Protein AF-A0A7K3NIW7-F1 (afdb_monomer)

Foldseek 3Di:
DDDDPVVVVVLVVLLVCLVLLLLQLLLLQQLLLLLVLLVDDDPVSNVLSLVLSLQLLVSSCVSVVVSVVVVVVCLVCCCVPPVPVNCVCCPPVRLCCQLVVLLVVLVVLSCVLNVCSVVCVVPSNVSSVSSVSSSVSSLSNVLSVLLQVVCLLVVPPPDPDDPVSSVDDPPDLSVLVSLLSNLSSQLSNLLVSLLSCVVCCVVVVPDDVSNLVSNLSSLCSNQPSLVSNLVSLVVSCVVCLVLLCVDPCNVLLVCLSVLLSVLSVQLNVLSVCLNPDSCNVVSSVSSVSSSVSNSVSSSSVVSNSCSSRPD

Nearest PDB structures (foldseek):
  7nkz-assembly1_A  TM=7.412E-01  e=1.066E-02  Mycobacterium tuberculosis H37Rv
  6rko-assembly1_A  TM=5.770E-01  e=3.434E-03  Escherichia coli K-12
  7oy2-assembly1_C  TM=6.535E-01  e=1.764E-02  Escherichia coli K-12
  5ir6-assembly1_B  TM=4.930E-01  e=5.711E-02  Geobacillus stearothermophilus
  6loe-assembly1_C  TM=4.492E-01  e=1.386E+00  Roseiflexus castenholzii DSM 13941

Secondary structure (DSSP, 8-state):
----HHHHHHHHHHHHHHHHHHHHHHHHHHHHHHHGGGG---HHHHHHHHHHHHHHHHHHHHHHHHHHHHHHHHHHHHHHH-HHHHHHHHSSS-TTHHHHHHHHHHHHHHHHHHHTTTTTTT-HHHHHHHHHHHHHHHHHHHHHHHHHHHHHHTT--S--SSGGGG---TTSTHHHHHHHHHHHHHHHHHHHHHHHHHHHHHHH---HHHHHHHHHHHHHHHHHHHHHHHHHHHHHHHHHHHHHHHSTTHHHHHHHHHHHHHHHHHHHHHHHHHHH-TTGGG-HHHHHHHHHHHHHHHHHHHHHHHHHHH-

Sequence (311 aa):
MPLPVGDVAFYVTVILLAPHLALALAAAGMPVVSASGGFFKTKRIKIFLDKFGQQTTTFALLGGGYVFLLTLLAAVALPFAAPESAAFFFAWPLPVLPLAAPLFFGAILFLVYRGLWQRMKNSKSAHSLIGIASGLAFFAALYALVSTFRLFSLHSPLPLSGWDFFVPPQNAFFWPILLETLTLALCLAGGCGGLYLVARRNKDDFGRDYYGFTLKLAARWAFFAGLVHLATLGHIYNGLWPFATAHAASDLLFWSMTASLALWALALALWGITSFSSYALRMKWALFTAAVLAVAALACQSAFFWLLFFG

pLDDT: mean 90.15, std 11.19, range [36.41, 98.75]

Solvent-accessible surface area (backbone atoms only — not comparable to full-atom values): 15355 Å² total; per-residue (Å²): 130,86,74,55,74,68,54,52,56,46,56,53,48,43,56,66,42,21,59,54,52,46,38,40,32,14,24,40,22,27,34,37,65,36,20,62,40,3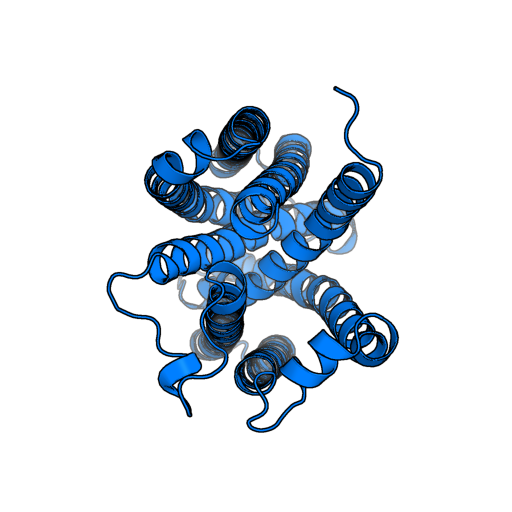8,76,54,81,54,68,75,60,34,55,48,34,52,53,45,24,57,54,42,49,49,48,25,50,56,44,30,47,51,42,49,52,50,51,51,52,47,62,69,42,28,58,78,76,38,46,71,61,32,48,57,43,67,30,88,79,50,61,44,48,64,34,46,52,29,38,52,52,12,50,52,33,40,51,50,35,63,71,38,52,76,82,31,64,88,42,38,52,64,46,18,50,38,16,35,52,13,18,51,23,30,49,47,16,52,50,38,47,54,43,56,51,50,43,68,55,61,74,51,76,87,73,70,81,71,73,61,61,73,57,78,62,92,87,41,72,59,58,52,50,49,52,22,52,56,24,40,13,33,11,33,16,12,38,55,40,30,48,49,51,63,75,41,38,87,77,70,59,78,51,69,70,45,50,43,48,46,42,19,51,19,15,40,40,18,23,60,28,33,53,53,17,52,54,32,46,52,51,51,50,61,73,45,40,74,59,41,67,74,38,97,56,27,69,62,39,50,52,23,48,51,48,16,54,52,28,39,53,52,17,38,53,30,21,41,52,27,39,72,41,94,55,27,74,77,33,56,62,37,50,52,53,19,46,54,29,40,34,52,14,47,22,25,44,52,49,29,56,42,47,75,51,76,100

Radius of gyration: 20.14 Å; Cα contacts (8 Å, |Δi|>4): 397; chains: 1; bounding box: 52×38×62 Å

Mean predicted aligned error: 5.0 Å

Organism: NCBI:txid63561

Structure (mmCIF, N/CA/C/O backbone):
data_AF-A0A7K3NIW7-F1
#
_entry.id   AF-A0A7K3NIW7-F1
#
loop_
_atom_site.group_PDB
_atom_site.id
_atom_site.type_symbol
_atom_site.label_atom_id
_atom_site.label_alt_id
_atom_site.label_comp_id
_atom_site.label_asym_id
_atom_site.label_entity_id
_atom_site.label_seq_id
_atom_site.pdbx_PDB_ins_code
_atom_site.Cartn_x
_atom_site.Cartn_y
_atom_site.Cartn_z
_atom_site.occupancy
_atom_site.B_iso_or_equiv
_atom_site.auth_seq_id
_atom_site.auth_comp_id
_atom_site.auth_asym_id
_atom_site.auth_atom_id
_atom_site.pdbx_PDB_model_num
ATOM 1 N N . MET A 1 1 ? 0.517 10.660 -31.907 1.00 36.41 1 MET A N 1
ATOM 2 C CA . MET A 1 1 ? 0.520 9.407 -32.694 1.00 36.41 1 MET A CA 1
ATOM 3 C C . MET A 1 1 ? -0.329 8.379 -31.959 1.00 36.41 1 MET A C 1
ATOM 5 O O . MET A 1 1 ? -0.324 8.430 -30.734 1.00 36.41 1 MET A O 1
ATOM 9 N N . PRO A 1 2 ? -1.089 7.509 -32.646 1.00 45.34 2 PRO A N 1
ATOM 10 C CA . PRO A 1 2 ? -1.729 6.375 -31.984 1.00 45.34 2 PRO A CA 1
ATOM 11 C C . PRO A 1 2 ? -0.652 5.488 -31.351 1.00 45.34 2 PRO A C 1
ATOM 13 O O . PRO A 1 2 ? 0.392 5.259 -31.961 1.00 45.34 2 PRO A O 1
ATOM 16 N N . LEU A 1 3 ? -0.898 5.039 -30.122 1.00 50.16 3 LEU A N 1
ATOM 17 C CA . LEU A 1 3 ? -0.015 4.108 -29.430 1.00 50.16 3 LEU A CA 1
ATOM 18 C C . LEU A 1 3 ? 0.040 2.782 -30.219 1.00 50.16 3 LEU A C 1
ATOM 20 O O . LEU A 1 3 ? -1.017 2.299 -30.640 1.00 50.16 3 LEU A O 1
ATOM 24 N N . PRO A 1 4 ? 1.227 2.189 -30.436 1.00 60.38 4 PRO A N 1
ATOM 25 C CA . PRO A 1 4 ? 1.367 0.806 -30.876 1.00 60.38 4 PRO A CA 1
ATOM 26 C C . PRO A 1 4 ? 0.418 -0.138 -30.120 1.00 60.38 4 PRO A C 1
ATOM 28 O O . PRO A 1 4 ? 0.146 0.047 -28.935 1.00 60.38 4 PRO A O 1
ATOM 31 N N . VAL A 1 5 ? -0.074 -1.192 -30.778 1.00 58.75 5 VAL A N 1
ATOM 32 C CA . VAL A 1 5 ? -1.007 -2.164 -30.162 1.00 58.75 5 VAL A CA 1
ATOM 33 C C . VAL A 1 5 ? -0.425 -2.797 -28.884 1.00 58.75 5 VAL A C 1
ATOM 35 O O . VAL A 1 5 ? -1.170 -3.062 -27.939 1.00 58.75 5 VAL A O 1
ATOM 38 N N . GLY A 1 6 ? 0.901 -2.976 -28.826 1.00 61.09 6 GLY A N 1
ATOM 39 C CA . GLY A 1 6 ? 1.615 -3.448 -27.633 1.00 61.09 6 GLY A CA 1
ATOM 40 C C . GLY A 1 6 ? 1.481 -2.507 -26.431 1.00 61.09 6 GLY A C 1
ATOM 41 O O . GLY A 1 6 ? 1.237 -2.966 -25.315 1.00 61.09 6 GLY A O 1
ATOM 42 N N . ASP A 1 7 ? 1.518 -1.198 -26.665 1.00 67.19 7 ASP A N 1
ATOM 43 C CA . ASP A 1 7 ? 1.416 -0.182 -25.616 1.00 67.19 7 ASP A CA 1
ATOM 44 C C . ASP A 1 7 ? -0.004 -0.134 -25.039 1.00 67.19 7 ASP A C 1
ATOM 46 O O . ASP A 1 7 ? -0.189 -0.027 -23.828 1.00 67.19 7 ASP A O 1
ATOM 50 N N . VAL A 1 8 ? -1.034 -0.296 -25.879 1.00 72.62 8 VAL A N 1
ATOM 51 C CA . VAL A 1 8 ? -2.436 -0.337 -25.425 1.00 72.62 8 VAL A CA 1
ATOM 52 C C . VAL A 1 8 ? -2.691 -1.545 -24.519 1.00 72.62 8 VAL A C 1
ATOM 54 O O . VAL A 1 8 ? -3.269 -1.393 -23.441 1.00 72.62 8 VAL A O 1
ATOM 57 N N . ALA A 1 9 ? -2.240 -2.738 -24.922 1.00 75.25 9 ALA A N 1
ATOM 58 C CA . ALA A 1 9 ? -2.365 -3.946 -24.106 1.00 75.25 9 ALA A CA 1
ATOM 59 C C . ALA A 1 9 ? -1.623 -3.805 -22.766 1.00 75.25 9 ALA A C 1
ATOM 61 O O . ALA A 1 9 ? -2.126 -4.235 -21.722 1.00 75.25 9 ALA A O 1
ATOM 62 N N . PHE A 1 10 ? -0.468 -3.138 -22.777 1.00 76.81 10 PHE A N 1
ATOM 63 C CA . PHE A 1 10 ? 0.291 -2.828 -21.575 1.00 76.81 10 PHE A CA 1
ATOM 64 C C . PHE A 1 10 ? -0.475 -1.895 -20.620 1.00 76.81 10 PHE A C 1
ATOM 66 O O . PHE A 1 10 ? -0.692 -2.259 -19.462 1.00 76.81 10 PHE A O 1
ATOM 73 N N . TYR A 1 11 ? -0.953 -0.735 -21.085 1.00 77.75 11 TYR A N 1
ATOM 74 C CA . TYR A 1 11 ? -1.684 0.205 -20.223 1.00 77.75 11 TYR A CA 1
ATOM 75 C C . TYR A 1 11 ? -2.953 -0.416 -19.635 1.00 77.75 11 TYR A C 1
ATOM 77 O O . TYR A 1 11 ? -3.237 -0.233 -18.451 1.00 77.75 11 TYR A O 1
ATOM 85 N N . VAL A 1 12 ? -3.689 -1.200 -20.428 1.00 82.69 12 VAL A N 1
ATOM 86 C CA . VAL A 1 12 ? -4.849 -1.955 -19.936 1.00 82.69 12 VAL A CA 1
ATOM 87 C C . VAL A 1 12 ? -4.424 -2.925 -18.832 1.00 82.69 12 VAL A C 1
ATOM 89 O O . VAL A 1 12 ? -5.062 -2.970 -17.781 1.00 82.69 12 VAL A O 1
ATOM 92 N N . THR A 1 13 ? -3.317 -3.643 -19.017 1.00 84.12 13 THR A N 1
ATOM 93 C CA . THR A 1 13 ? -2.787 -4.571 -18.009 1.00 84.12 13 THR A CA 1
ATOM 94 C C . THR A 1 13 ? -2.413 -3.847 -16.715 1.00 84.12 13 THR A C 1
ATOM 96 O O . THR A 1 13 ? -2.829 -4.277 -15.641 1.00 84.12 13 THR A O 1
ATOM 99 N N . VAL A 1 14 ? -1.710 -2.712 -16.786 1.00 84.19 14 VAL A N 1
ATOM 100 C CA . VAL A 1 14 ? -1.357 -1.912 -15.598 1.00 84.19 14 VAL A CA 1
ATOM 101 C C . VAL A 1 14 ? -2.597 -1.437 -14.849 1.00 84.19 14 VAL A C 1
ATOM 103 O O . VAL A 1 14 ? -2.671 -1.580 -13.628 1.00 84.19 14 VAL A O 1
ATOM 106 N N . ILE A 1 15 ? -3.591 -0.910 -15.568 1.00 87.00 15 ILE A N 1
ATOM 107 C CA . ILE A 1 15 ? -4.846 -0.438 -14.972 1.00 87.00 15 ILE A CA 1
ATOM 108 C C . ILE A 1 15 ? -5.576 -1.591 -14.272 1.00 87.00 15 ILE A C 1
ATOM 110 O O . ILE A 1 15 ? -6.088 -1.415 -13.167 1.00 87.00 15 ILE A O 1
ATOM 114 N N . LEU A 1 16 ? -5.603 -2.780 -14.880 1.00 89.25 16 LEU A N 1
ATOM 115 C CA . LEU A 1 16 ? -6.255 -3.960 -14.308 1.00 89.25 16 LEU A CA 1
ATOM 116 C C . LEU A 1 16 ? -5.486 -4.548 -13.117 1.00 89.25 16 LEU A C 1
ATOM 118 O O . LEU A 1 16 ? -6.105 -5.047 -12.175 1.00 89.25 16 LEU A O 1
ATOM 122 N N . LEU A 1 17 ? -4.154 -4.470 -13.111 1.00 91.00 17 LEU A N 1
ATOM 123 C CA . LEU A 1 17 ? -3.316 -4.974 -12.020 1.00 91.00 17 LEU A CA 1
ATOM 124 C C . LEU A 1 17 ? -3.224 -4.007 -10.833 1.00 91.00 17 LEU A C 1
ATOM 126 O O . LEU A 1 17 ? -3.063 -4.465 -9.702 1.00 91.00 17 LEU A O 1
ATOM 130 N N . ALA A 1 18 ? -3.388 -2.698 -11.036 1.00 95.12 18 ALA A N 1
ATOM 131 C CA . ALA A 1 18 ? -3.271 -1.705 -9.965 1.00 95.12 18 ALA A CA 1
ATOM 132 C C . ALA A 1 18 ? -4.199 -1.962 -8.752 1.00 95.12 18 ALA A C 1
ATOM 134 O O . ALA A 1 18 ? -3.708 -1.900 -7.624 1.00 95.12 18 ALA A O 1
ATOM 135 N N . PRO A 1 19 ? -5.492 -2.330 -8.906 1.00 95.81 19 PRO A N 1
ATOM 136 C CA . PRO A 1 19 ? -6.336 -2.721 -7.773 1.00 95.81 19 PRO A CA 1
ATOM 137 C C . PRO A 1 19 ? -5.790 -3.922 -6.989 1.00 95.81 19 PRO A C 1
ATOM 139 O O . PRO A 1 19 ? -5.899 -3.970 -5.763 1.00 95.81 19 PRO A O 1
ATOM 142 N N . HIS A 1 20 ? -5.195 -4.889 -7.689 1.00 95.69 20 HIS A N 1
ATOM 143 C CA . HIS A 1 20 ? -4.645 -6.111 -7.107 1.00 95.69 20 HIS A CA 1
ATOM 144 C C . HIS A 1 20 ? -3.375 -5.809 -6.317 1.00 95.69 20 HIS A C 1
ATOM 146 O O . HIS A 1 20 ? -3.236 -6.258 -5.180 1.00 95.69 20 HIS A O 1
ATOM 152 N N . LEU A 1 21 ? -2.494 -4.980 -6.882 1.00 95.50 21 LEU A N 1
ATOM 153 C CA . LEU A 1 21 ? -1.304 -4.486 -6.200 1.00 95.50 21 LEU A CA 1
ATOM 154 C C . LEU A 1 21 ? -1.678 -3.640 -4.976 1.00 95.50 21 LEU A C 1
ATOM 156 O O . LEU A 1 21 ? -1.116 -3.835 -3.900 1.00 95.50 21 LEU A O 1
ATOM 160 N N . ALA A 1 22 ? -2.675 -2.760 -5.101 1.00 97.69 22 ALA A N 1
ATOM 161 C CA . ALA A 1 22 ? -3.151 -1.960 -3.981 1.00 97.69 22 ALA A CA 1
ATOM 162 C C . ALA A 1 22 ? -3.676 -2.842 -2.838 1.00 97.69 22 ALA A C 1
ATOM 164 O O . ALA A 1 22 ? -3.371 -2.603 -1.669 1.00 97.69 22 ALA A O 1
ATOM 165 N N . LEU A 1 23 ? -4.425 -3.897 -3.172 1.00 97.69 23 LEU A N 1
ATOM 166 C CA . LEU A 1 23 ? -4.927 -4.866 -2.204 1.00 97.69 23 LEU A CA 1
ATOM 167 C C . LEU A 1 23 ? -3.800 -5.690 -1.566 1.00 97.69 23 LEU A C 1
ATOM 169 O O . LEU A 1 23 ? -3.841 -5.925 -0.359 1.00 97.69 23 LEU A O 1
ATOM 173 N N . ALA A 1 24 ? -2.792 -6.088 -2.346 1.00 97.00 24 ALA A N 1
ATOM 174 C CA . ALA A 1 24 ? -1.613 -6.806 -1.866 1.00 97.00 24 ALA A CA 1
ATOM 175 C C . ALA A 1 24 ? -0.846 -5.978 -0.826 1.00 97.00 24 ALA A C 1
ATOM 177 O O . ALA A 1 24 ? -0.596 -6.443 0.287 1.00 97.00 24 ALA A O 1
ATOM 178 N N . LEU A 1 25 ? -0.547 -4.721 -1.165 1.00 98.19 25 LEU A N 1
ATOM 179 C CA . LEU A 1 25 ? 0.145 -3.771 -0.294 1.00 98.19 25 LEU A CA 1
ATOM 180 C C . LEU A 1 25 ? -0.685 -3.450 0.956 1.00 98.19 25 LEU A C 1
ATOM 182 O O . LEU A 1 25 ? -0.161 -3.476 2.070 1.00 98.19 25 LEU A O 1
ATOM 186 N N . ALA A 1 26 ? -1.995 -3.233 0.800 1.00 98.44 26 ALA A N 1
ATOM 187 C CA . ALA A 1 26 ? -2.894 -3.019 1.928 1.00 98.44 26 ALA A CA 1
ATOM 188 C C . ALA A 1 26 ? -2.934 -4.225 2.879 1.00 98.44 26 ALA A C 1
ATOM 190 O O . ALA A 1 26 ? -2.915 -4.046 4.097 1.00 98.44 26 ALA A O 1
ATOM 191 N N . ALA A 1 27 ? -2.988 -5.450 2.348 1.00 97.94 27 ALA A N 1
ATOM 192 C CA . ALA A 1 27 ? -2.983 -6.669 3.152 1.00 97.94 27 ALA A CA 1
ATOM 193 C C . ALA A 1 27 ? -1.642 -6.870 3.877 1.00 97.94 27 ALA A C 1
ATOM 195 O O . ALA A 1 27 ? -1.651 -7.227 5.053 1.00 97.94 27 ALA A O 1
ATOM 196 N N . ALA A 1 28 ? -0.517 -6.576 3.218 1.00 97.81 28 ALA A N 1
ATOM 197 C CA . ALA A 1 28 ? 0.825 -6.656 3.794 1.00 97.81 28 ALA A CA 1
ATOM 198 C C . ALA A 1 28 ? 1.061 -5.630 4.919 1.00 97.81 28 ALA A C 1
ATOM 200 O O . ALA A 1 28 ? 1.668 -5.959 5.937 1.00 97.81 28 ALA A O 1
ATOM 201 N N . GLY A 1 29 ? 0.557 -4.399 4.771 1.00 98.31 29 GLY A N 1
ATOM 202 C CA . GLY A 1 29 ? 0.675 -3.348 5.790 1.00 98.31 29 GLY A CA 1
ATOM 203 C C . GLY A 1 29 ? -0.292 -3.506 6.969 1.00 98.31 29 GLY A C 1
ATOM 204 O O . GLY A 1 29 ? -0.044 -2.994 8.065 1.00 98.31 29 GLY A O 1
ATOM 205 N N . MET A 1 30 ? -1.399 -4.229 6.781 1.00 98.31 30 MET A N 1
ATOM 206 C CA . MET A 1 30 ? -2.468 -4.298 7.775 1.00 98.31 30 MET A CA 1
ATOM 207 C C . MET A 1 30 ? -2.064 -4.886 9.137 1.00 98.31 30 MET A C 1
ATOM 209 O O . MET A 1 30 ? -2.505 -4.323 10.140 1.00 98.31 30 MET A O 1
ATOM 213 N N . PRO A 1 31 ? -1.241 -5.950 9.245 1.00 98.19 31 PRO A N 1
ATOM 214 C CA . PRO A 1 31 ? -0.821 -6.483 10.538 1.00 98.19 31 PRO A CA 1
ATOM 215 C C . PRO A 1 31 ? -0.173 -5.420 11.431 1.00 98.19 31 PRO A C 1
ATOM 217 O O . PRO A 1 31 ? -0.510 -5.344 12.611 1.00 98.19 31 PRO A O 1
ATOM 220 N N . VAL A 1 32 ? 0.657 -4.533 10.865 1.00 98.00 32 VAL A N 1
ATOM 221 C CA . VAL A 1 32 ? 1.271 -3.405 11.590 1.00 98.00 32 VAL A CA 1
ATOM 222 C C . VAL A 1 32 ? 0.197 -2.431 12.077 1.00 98.00 32 VAL A C 1
ATOM 224 O O . VAL A 1 32 ? 0.137 -2.103 13.266 1.00 98.00 32 VAL A O 1
ATOM 227 N N . VAL A 1 33 ? -0.697 -2.018 11.172 1.00 97.69 33 VAL A N 1
ATOM 228 C CA . VAL A 1 33 ? -1.794 -1.085 11.464 1.00 97.69 33 VAL A CA 1
ATOM 229 C C . VAL A 1 33 ? -2.700 -1.630 12.571 1.00 97.69 33 VAL A C 1
ATOM 231 O O . VAL A 1 33 ? -2.961 -0.932 13.553 1.00 97.69 33 VAL A O 1
ATOM 234 N N . SER A 1 34 ? -3.143 -2.885 12.471 1.00 96.50 34 SER A N 1
ATOM 235 C CA . SER A 1 34 ? -4.030 -3.515 13.454 1.00 96.50 34 SER A CA 1
ATOM 236 C C . SER A 1 34 ? -3.344 -3.799 14.790 1.00 96.50 34 SER A C 1
ATOM 238 O O . SER A 1 34 ? -3.966 -3.657 15.843 1.00 96.50 34 SER A O 1
ATOM 240 N N . ALA A 1 35 ? -2.066 -4.183 14.772 1.00 96.31 35 ALA A N 1
ATOM 241 C CA . ALA A 1 35 ? -1.346 -4.582 15.975 1.00 96.31 35 ALA A CA 1
ATOM 242 C C . ALA A 1 35 ? -0.850 -3.392 16.803 1.00 96.31 35 ALA A C 1
ATOM 244 O O . ALA A 1 35 ? -0.728 -3.515 18.023 1.00 96.31 35 ALA A O 1
ATOM 245 N N . SER A 1 36 ? -0.641 -2.227 16.184 1.00 93.56 36 SER A N 1
ATOM 246 C CA . SER A 1 36 ? -0.217 -0.993 16.864 1.00 93.56 36 SER A CA 1
ATOM 247 C C . SER A 1 36 ? -1.104 -0.610 18.062 1.00 93.56 36 SER A C 1
ATOM 249 O O . SER A 1 36 ? -0.640 -0.014 19.035 1.00 93.56 36 SER A O 1
ATOM 251 N N . GLY A 1 37 ? -2.380 -1.009 18.040 1.00 88.19 37 GLY A N 1
ATOM 252 C CA . GLY A 1 37 ? -3.348 -0.687 19.080 1.00 88.19 37 GLY A CA 1
ATOM 253 C C . GLY A 1 37 ? -3.102 -1.345 20.447 1.00 88.19 37 GLY A C 1
ATOM 254 O O . GLY A 1 37 ? -3.570 -0.828 21.463 1.00 88.19 37 GLY A O 1
ATOM 255 N N . GLY A 1 38 ? -2.370 -2.462 20.521 1.00 85.75 38 GLY A N 1
ATOM 256 C CA . GLY A 1 38 ? -2.217 -3.207 21.781 1.00 85.75 38 GLY A CA 1
ATOM 257 C C . GLY A 1 38 ? -1.264 -2.584 22.800 1.00 85.75 38 GLY A C 1
ATOM 258 O O . GLY A 1 38 ? -1.258 -3.024 23.949 1.00 85.75 38 GLY A O 1
ATOM 259 N N . PHE A 1 39 ? -0.526 -1.533 22.431 1.00 87.62 39 PHE A N 1
ATOM 260 C CA . PHE A 1 39 ? 0.335 -0.779 23.355 1.00 87.62 39 PHE A CA 1
ATOM 261 C C . PHE A 1 39 ? -0.401 0.346 24.097 1.00 87.62 39 PHE A C 1
ATOM 263 O O . PHE A 1 39 ? 0.124 0.909 25.060 1.00 87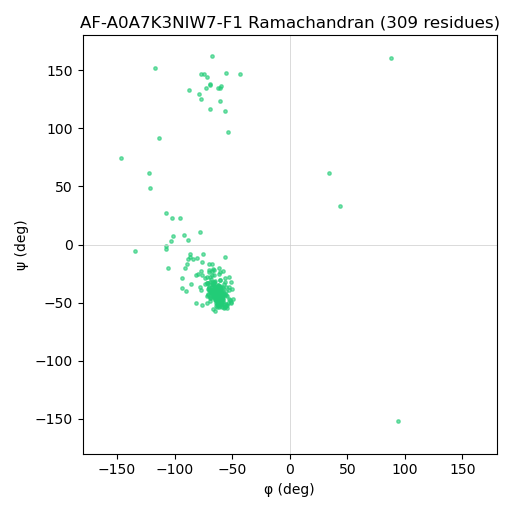.62 39 PHE A O 1
ATOM 270 N N . PHE A 1 40 ? -1.634 0.669 23.696 1.00 86.38 40 PHE A N 1
ATOM 271 C CA . PHE A 1 40 ? -2.421 1.718 24.339 1.00 86.38 40 PHE A CA 1
ATOM 272 C C . PHE A 1 40 ? -3.058 1.223 25.649 1.00 86.38 40 PHE A C 1
ATOM 274 O O . PHE A 1 40 ? -3.740 0.196 25.693 1.00 86.38 40 PHE A O 1
ATOM 281 N N . LYS A 1 41 ? -2.878 1.991 26.734 1.00 77.50 41 LYS A N 1
ATOM 282 C CA . LYS A 1 41 ? -3.342 1.624 28.089 1.00 77.50 41 LYS A CA 1
ATOM 283 C C . LYS A 1 41 ? -4.758 2.115 28.431 1.00 77.50 41 LYS A C 1
ATOM 285 O O . LYS A 1 41 ? -5.401 1.559 29.320 1.00 77.50 41 LYS A O 1
ATOM 290 N N . THR A 1 42 ? -5.280 3.121 27.727 1.00 79.25 42 THR A N 1
ATOM 291 C CA . THR A 1 42 ? -6.588 3.729 28.031 1.00 79.25 42 THR A CA 1
ATOM 292 C C . THR A 1 42 ? -7.749 2.779 27.718 1.00 79.25 42 THR A C 1
ATOM 294 O O . THR A 1 42 ? -7.987 2.459 26.554 1.00 79.25 42 THR A O 1
ATOM 297 N N . LYS A 1 43 ? -8.529 2.378 28.739 1.00 77.12 43 LYS A N 1
ATOM 298 C CA . LYS A 1 43 ? -9.590 1.349 28.631 1.00 77.12 43 LYS A CA 1
ATOM 299 C C . LYS A 1 43 ? -10.582 1.574 27.476 1.00 77.12 43 LYS A C 1
ATOM 301 O O . LYS A 1 43 ? -10.808 0.653 26.697 1.00 77.12 43 LYS A O 1
ATOM 306 N N . ARG A 1 44 ? -11.155 2.779 27.332 1.00 77.19 44 ARG A N 1
ATOM 307 C CA . ARG A 1 44 ? -12.154 3.080 26.278 1.00 77.19 44 ARG A CA 1
ATOM 308 C C . ARG A 1 44 ? -11.563 2.957 24.870 1.00 77.19 44 ARG A C 1
ATOM 310 O O . ARG A 1 44 ?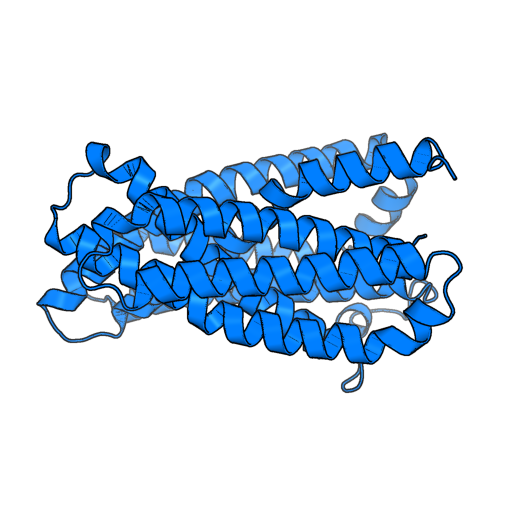 -12.160 2.332 24.001 1.00 77.19 44 ARG A O 1
ATOM 317 N N . ILE A 1 45 ? -10.372 3.517 24.669 1.00 85.69 45 ILE A N 1
ATOM 318 C CA . ILE A 1 45 ? -9.656 3.491 23.386 1.00 85.69 45 ILE A CA 1
ATOM 319 C C . ILE A 1 45 ? -9.242 2.056 23.042 1.00 85.69 45 ILE A C 1
ATOM 321 O O . ILE A 1 45 ? -9.399 1.622 21.906 1.00 85.69 45 ILE A O 1
ATOM 325 N N . LYS A 1 46 ? -8.809 1.285 24.044 1.00 86.44 46 LYS A N 1
ATOM 326 C CA . LYS A 1 46 ? -8.411 -0.117 23.898 1.00 86.44 46 LYS A CA 1
ATOM 327 C C . LYS A 1 46 ? -9.528 -0.996 23.326 1.00 86.44 46 LYS A C 1
ATOM 329 O O . LYS A 1 46 ? -9.246 -1.819 22.465 1.00 86.44 46 LYS A O 1
ATOM 334 N N . ILE A 1 47 ? -10.783 -0.816 23.753 1.00 91.19 47 ILE A N 1
ATOM 335 C CA . ILE A 1 47 ? -11.919 -1.600 23.225 1.00 91.19 47 ILE A CA 1
ATOM 336 C C . ILE A 1 47 ? -12.145 -1.307 21.737 1.00 91.19 47 ILE A C 1
ATOM 338 O O . ILE A 1 47 ? -12.362 -2.227 20.951 1.00 91.19 47 ILE A O 1
ATOM 342 N N . PHE A 1 48 ? -12.084 -0.035 21.336 1.00 95.12 48 PHE A N 1
ATOM 343 C CA . PHE A 1 48 ? -12.249 0.335 19.930 1.00 95.12 48 PHE A CA 1
ATOM 344 C C . PHE A 1 48 ? -11.073 -0.130 19.072 1.00 95.12 48 PHE A C 1
ATOM 346 O O . PHE A 1 48 ? -11.300 -0.620 17.973 1.00 95.12 48 PHE A O 1
ATOM 353 N N . LEU A 1 49 ? -9.841 -0.042 19.577 1.00 94.50 49 LEU A N 1
ATOM 354 C CA . LEU A 1 49 ? -8.656 -0.571 18.897 1.00 94.50 49 LEU A CA 1
ATOM 355 C C . LEU A 1 49 ? -8.708 -2.096 18.737 1.00 94.50 49 LEU A C 1
ATOM 357 O O . LEU A 1 49 ? -8.338 -2.607 17.685 1.00 94.50 49 LEU A O 1
ATOM 361 N N . ASP A 1 50 ? -9.211 -2.820 19.739 1.00 93.12 50 ASP A N 1
ATOM 362 C CA . ASP A 1 50 ? -9.356 -4.277 19.661 1.00 93.12 50 ASP A CA 1
ATOM 363 C C . ASP A 1 50 ? -10.362 -4.682 18.575 1.00 93.12 50 ASP A C 1
ATOM 365 O O . ASP A 1 50 ? -10.060 -5.506 17.715 1.00 93.12 50 ASP A O 1
ATOM 369 N N . LYS A 1 51 ? -11.538 -4.042 18.554 1.00 94.69 51 LYS A N 1
ATOM 370 C CA . LYS A 1 51 ? -12.557 -4.266 17.516 1.00 94.69 51 LYS A CA 1
ATOM 371 C C . LYS A 1 51 ? -12.077 -3.843 16.123 1.00 94.69 51 LYS A C 1
ATOM 373 O O . LYS A 1 51 ? -12.331 -4.556 15.153 1.00 94.69 51 LYS A O 1
ATOM 378 N N . PHE A 1 52 ? -11.348 -2.725 16.038 1.00 96.25 52 PHE A N 1
ATOM 379 C CA . PHE A 1 52 ? -10.715 -2.259 14.804 1.00 96.25 52 PHE A CA 1
ATOM 380 C C . PHE A 1 52 ? -9.800 -3.337 14.242 1.00 96.25 52 PHE A C 1
ATOM 382 O O . PHE A 1 52 ? -9.989 -3.760 13.106 1.00 96.25 52 PHE A O 1
ATOM 389 N N . GLY A 1 53 ? -8.878 -3.839 15.066 1.00 95.38 53 GLY A N 1
ATOM 390 C CA . GLY A 1 53 ? -7.953 -4.884 14.661 1.00 95.38 53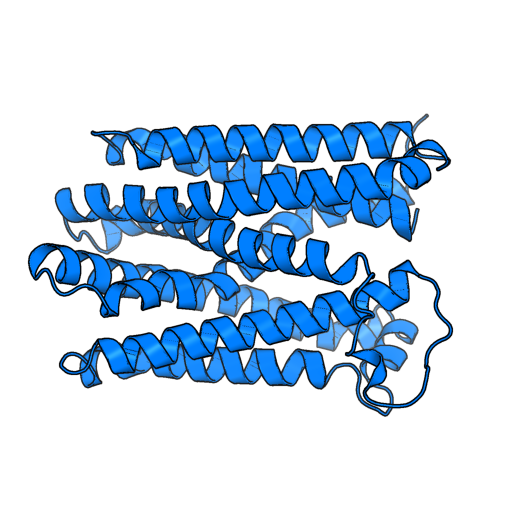 GLY A CA 1
ATOM 391 C C . GLY A 1 53 ? -8.658 -6.176 14.232 1.00 95.38 53 GLY A C 1
ATOM 392 O O . GLY A 1 53 ? -8.280 -6.768 13.224 1.00 95.38 53 GLY A O 1
ATOM 393 N N . GLN A 1 54 ? -9.733 -6.596 14.906 1.00 94.38 54 GLN A N 1
ATOM 394 C CA . GLN A 1 54 ? -10.513 -7.770 14.480 1.00 94.38 54 GLN A CA 1
ATOM 395 C C . GLN A 1 54 ? -11.132 -7.590 13.085 1.00 94.38 54 GLN A C 1
ATOM 397 O O . GLN A 1 54 ? -11.066 -8.494 12.243 1.00 94.38 54 GLN A O 1
ATOM 402 N N . GLN A 1 55 ? -11.727 -6.425 12.813 1.00 95.94 55 GLN A N 1
ATOM 403 C CA . GLN A 1 55 ? -12.333 -6.152 11.510 1.00 95.94 55 GLN A CA 1
ATOM 404 C C . GLN A 1 55 ? -11.276 -6.015 10.420 1.00 95.94 55 GLN A C 1
ATOM 406 O O . GLN A 1 55 ? -11.384 -6.667 9.382 1.00 95.94 55 GLN A O 1
ATOM 411 N N . THR A 1 56 ? -10.228 -5.232 10.647 1.00 96.56 56 THR A N 1
ATOM 412 C CA . THR A 1 56 ? -9.230 -4.967 9.610 1.00 96.56 56 THR A CA 1
ATOM 413 C C . THR A 1 56 ? -8.317 -6.162 9.337 1.00 96.56 56 THR A C 1
ATOM 415 O O . THR A 1 56 ? -7.937 -6.389 8.192 1.00 96.56 56 THR A O 1
ATOM 418 N N . THR A 1 57 ? -8.061 -7.032 10.316 1.00 96.31 57 THR A N 1
ATOM 419 C CA . THR A 1 57 ? -7.429 -8.334 10.031 1.00 96.31 57 THR A CA 1
ATOM 420 C C . THR A 1 57 ? -8.353 -9.283 9.275 1.00 96.31 57 THR A C 1
ATOM 422 O O . THR A 1 57 ? -7.876 -10.163 8.570 1.00 96.31 57 THR A O 1
ATOM 425 N N . THR A 1 58 ? -9.677 -9.122 9.362 1.00 97.06 58 THR A N 1
ATOM 426 C CA . THR A 1 58 ? -10.592 -9.889 8.500 1.00 97.06 58 THR A CA 1
ATOM 427 C C . THR A 1 58 ? -10.472 -9.420 7.054 1.00 97.06 58 THR A C 1
ATOM 429 O O . THR A 1 58 ? -10.407 -10.252 6.155 1.00 97.06 58 THR A O 1
ATOM 432 N N . PHE A 1 59 ? -10.352 -8.108 6.832 1.00 97.50 59 PHE A N 1
ATOM 433 C CA . PHE A 1 59 ? -9.995 -7.561 5.522 1.00 97.50 59 PHE A CA 1
ATOM 434 C C . PHE A 1 59 ? -8.681 -8.144 5.000 1.00 97.50 59 PHE A C 1
ATOM 436 O O . PHE A 1 59 ? -8.661 -8.658 3.888 1.00 97.50 59 PHE A O 1
ATOM 443 N N . ALA A 1 60 ? -7.615 -8.121 5.804 1.00 97.62 60 ALA A N 1
ATOM 444 C CA . ALA A 1 60 ? -6.317 -8.643 5.382 1.00 97.62 60 ALA A CA 1
ATOM 445 C C . ALA A 1 60 ? -6.359 -10.146 5.079 1.00 97.62 60 ALA A C 1
ATOM 447 O O . ALA A 1 60 ? -5.731 -10.583 4.123 1.00 97.62 60 ALA A O 1
ATOM 448 N N . LEU A 1 61 ? -7.144 -10.931 5.826 1.00 98.00 61 LEU A N 1
ATOM 449 C CA . LEU A 1 61 ? -7.333 -12.351 5.535 1.00 98.00 61 LEU A CA 1
ATOM 450 C C . LEU A 1 61 ? -8.032 -12.568 4.187 1.00 98.00 61 LEU A C 1
ATOM 452 O O . LEU A 1 61 ? -7.580 -13.385 3.395 1.00 98.00 61 LEU A O 1
ATOM 456 N N . LEU A 1 62 ? -9.130 -11.854 3.928 1.00 97.44 62 LEU A N 1
ATOM 457 C CA . LEU A 1 62 ? -9.907 -12.027 2.698 1.00 97.44 62 LEU A CA 1
ATOM 458 C C . LEU A 1 62 ? -9.166 -11.468 1.479 1.00 97.44 62 LEU A C 1
ATOM 460 O O . LEU A 1 62 ? -9.005 -12.160 0.479 1.00 97.44 62 LEU A O 1
ATOM 464 N N . GLY A 1 63 ? -8.692 -10.226 1.575 1.00 95.56 63 GLY A N 1
ATOM 465 C CA . GLY A 1 63 ? -7.972 -9.545 0.503 1.00 95.56 63 GLY A CA 1
ATOM 466 C C . GLY A 1 63 ? -6.596 -10.149 0.247 1.00 95.56 63 GLY A C 1
ATOM 467 O O . GLY A 1 63 ? -6.255 -10.440 -0.895 1.00 95.56 63 GLY A O 1
ATOM 468 N N . GLY A 1 64 ? -5.834 -10.410 1.310 1.00 95.56 64 GLY A N 1
ATOM 469 C CA . GLY A 1 64 ? -4.541 -11.083 1.219 1.00 95.56 64 GLY A CA 1
ATOM 470 C C . GLY A 1 64 ? -4.674 -12.528 0.748 1.00 95.56 64 GLY A C 1
ATOM 471 O O . GLY A 1 64 ? -3.877 -12.961 -0.072 1.00 95.56 64 GLY A O 1
ATOM 472 N N . GLY A 1 65 ? -5.711 -13.253 1.183 1.00 97.00 65 GLY A N 1
ATOM 473 C CA . GLY A 1 65 ? -6.013 -14.597 0.685 1.00 97.00 65 GLY A CA 1
ATOM 474 C C . GLY A 1 65 ? -6.329 -14.613 -0.812 1.00 97.00 65 GLY A C 1
ATOM 475 O O . GLY A 1 65 ? -5.786 -15.440 -1.537 1.00 97.00 65 GLY A O 1
ATOM 476 N N . TYR A 1 66 ? -7.138 -13.665 -1.294 1.00 96.94 66 TYR A N 1
ATOM 477 C CA . TYR A 1 66 ? -7.402 -13.490 -2.727 1.00 96.94 66 TYR A CA 1
ATOM 478 C C . TYR A 1 66 ? -6.115 -13.229 -3.521 1.00 96.94 66 TYR A C 1
ATOM 480 O O . TYR A 1 66 ? -5.836 -13.939 -4.485 1.00 96.94 66 TYR A O 1
ATOM 488 N N . VAL A 1 67 ? -5.301 -12.260 -3.091 1.00 95.25 67 VAL A N 1
ATOM 489 C CA . VAL A 1 67 ? -4.024 -11.945 -3.752 1.00 95.25 67 VAL A CA 1
ATOM 490 C C . VAL A 1 67 ? -3.079 -13.143 -3.718 1.00 95.25 67 VAL A C 1
ATOM 492 O O . VAL A 1 67 ? -2.459 -13.454 -4.726 1.00 95.25 67 VAL A O 1
ATOM 495 N N . PHE A 1 68 ? -2.994 -13.850 -2.592 1.00 93.81 68 PHE A N 1
ATOM 496 C CA . PHE A 1 68 ? -2.155 -15.036 -2.457 1.00 93.81 68 PHE A CA 1
ATOM 497 C C . PHE A 1 68 ? -2.543 -16.129 -3.461 1.00 93.81 68 PHE A C 1
ATOM 499 O O . PHE A 1 68 ? -1.668 -16.692 -4.116 1.00 93.81 68 PHE A O 1
ATOM 506 N N . LEU A 1 69 ? -3.843 -16.388 -3.643 1.00 95.44 69 LEU A N 1
ATOM 507 C CA . LEU A 1 69 ? -4.330 -17.336 -4.650 1.00 95.44 69 LEU A CA 1
ATOM 508 C C . LEU A 1 69 ? -3.985 -16.892 -6.075 1.00 95.44 69 LEU A C 1
ATOM 510 O O . LEU A 1 69 ? -3.589 -17.727 -6.886 1.00 95.44 69 LEU A O 1
ATOM 514 N N . LEU A 1 70 ? -4.085 -15.595 -6.376 1.00 93.19 70 LEU A N 1
ATOM 515 C CA . LEU A 1 70 ? -3.664 -15.068 -7.674 1.00 93.19 70 LEU A CA 1
ATOM 516 C C . LEU A 1 70 ? -2.161 -15.214 -7.901 1.00 93.19 70 LEU A C 1
ATOM 518 O O . LEU A 1 70 ? -1.756 -15.603 -8.991 1.00 93.19 70 LEU A O 1
ATOM 522 N N . THR A 1 71 ? -1.336 -14.956 -6.887 1.00 89.88 71 THR A N 1
ATOM 523 C CA . THR A 1 71 ? 0.116 -15.146 -6.978 1.00 89.88 71 THR A CA 1
ATOM 524 C C . THR A 1 71 ? 0.471 -16.615 -7.188 1.00 89.88 71 THR A C 1
ATOM 526 O O . THR A 1 71 ? 1.337 -16.915 -8.005 1.00 89.88 71 THR A O 1
ATOM 529 N N . LEU A 1 72 ? -0.215 -17.545 -6.511 1.00 91.75 72 LEU A N 1
ATOM 530 C CA . LEU A 1 72 ? -0.043 -18.980 -6.755 1.00 91.75 72 LEU A CA 1
ATOM 531 C C . LEU A 1 72 ? -0.439 -19.361 -8.182 1.00 91.75 72 LEU A C 1
ATOM 533 O O . LEU A 1 72 ? 0.309 -20.070 -8.849 1.00 91.75 72 LEU A O 1
ATOM 537 N N . LEU A 1 73 ? -1.581 -18.869 -8.668 1.00 93.25 73 LEU A N 1
ATOM 538 C CA . LEU A 1 73 ? -2.026 -19.124 -10.036 1.00 93.25 73 LEU A CA 1
ATOM 539 C C . LEU A 1 73 ? -1.025 -18.572 -11.059 1.00 93.25 73 LEU A C 1
ATOM 541 O O . LEU A 1 73 ? -0.677 -19.271 -12.006 1.00 93.25 73 LEU A O 1
ATOM 545 N N . ALA A 1 74 ? -0.518 -17.356 -10.842 1.00 89.25 74 ALA A N 1
ATOM 546 C CA . ALA A 1 74 ? 0.504 -16.750 -11.686 1.00 89.25 74 ALA A CA 1
ATOM 547 C C . ALA A 1 74 ? 1.808 -17.560 -11.667 1.00 89.25 74 ALA A C 1
ATOM 549 O O . ALA A 1 74 ? 2.374 -17.812 -12.725 1.00 89.25 74 ALA A O 1
ATOM 550 N N . ALA A 1 75 ? 2.254 -18.032 -10.499 1.00 89.12 75 ALA A N 1
ATOM 551 C CA . ALA A 1 75 ? 3.445 -18.871 -10.377 1.00 89.12 75 ALA A CA 1
ATOM 552 C C . ALA A 1 75 ? 3.290 -20.222 -11.099 1.00 89.12 75 ALA A C 1
ATOM 554 O O . ALA A 1 75 ? 4.238 -20.683 -11.727 1.00 89.12 75 ALA A O 1
ATOM 555 N N . VAL A 1 76 ? 2.100 -20.832 -11.051 1.00 92.12 76 VAL A N 1
ATOM 556 C CA . VAL A 1 76 ? 1.783 -22.070 -11.787 1.00 92.12 76 VAL A CA 1
ATOM 557 C C . VAL A 1 76 ? 1.690 -21.822 -13.293 1.00 92.12 76 VAL A C 1
ATOM 559 O O . VAL A 1 76 ? 2.106 -22.671 -14.075 1.00 92.12 76 VAL A O 1
ATOM 562 N N . ALA A 1 77 ? 1.166 -20.670 -13.714 1.00 93.00 77 ALA A N 1
ATOM 563 C CA . ALA A 1 77 ? 1.047 -20.304 -15.123 1.00 93.00 77 ALA A CA 1
ATOM 564 C C . ALA A 1 77 ? 2.383 -19.859 -15.747 1.00 93.00 77 ALA A C 1
ATOM 566 O O . ALA A 1 77 ? 2.566 -20.006 -16.955 1.00 93.00 77 ALA A O 1
ATOM 567 N N . LEU A 1 78 ? 3.320 -19.335 -14.946 1.00 89.81 78 LEU A N 1
ATOM 568 C CA . LEU A 1 78 ? 4.570 -18.729 -15.416 1.00 89.81 78 LEU A CA 1
ATOM 569 C C . LEU A 1 78 ? 5.407 -19.649 -16.330 1.00 89.81 78 LEU A C 1
ATOM 571 O O . LEU A 1 78 ? 5.816 -19.166 -17.383 1.00 89.81 78 LEU A O 1
ATOM 575 N N . PRO A 1 79 ? 5.614 -20.952 -16.035 1.00 91.81 79 PRO A N 1
ATOM 576 C CA . PRO A 1 79 ? 6.348 -21.858 -16.927 1.00 91.81 79 PRO A CA 1
ATOM 577 C C . PRO A 1 79 ? 5.718 -22.037 -18.309 1.00 91.81 79 PRO A C 1
ATOM 579 O O . PRO A 1 79 ? 6.421 -22.387 -19.250 1.00 91.81 79 PRO A O 1
ATOM 582 N N . PHE A 1 80 ? 4.409 -21.807 -18.433 1.00 93.25 80 PHE A N 1
ATOM 583 C CA . PHE A 1 80 ? 3.675 -21.939 -19.690 1.00 93.25 80 PHE A CA 1
ATOM 584 C C . PHE A 1 80 ? 3.571 -20.607 -20.435 1.00 93.25 80 PHE A C 1
ATOM 586 O O . PHE A 1 80 ? 3.646 -20.581 -21.659 1.00 93.25 80 PHE A O 1
ATOM 593 N N . ALA A 1 81 ? 3.392 -19.505 -19.703 1.00 89.69 81 ALA A N 1
ATOM 594 C CA . ALA A 1 81 ? 3.194 -18.177 -20.276 1.00 89.69 81 ALA A CA 1
ATOM 595 C C . ALA A 1 81 ? 4.512 -17.452 -20.596 1.00 89.69 81 ALA A C 1
ATOM 597 O O . ALA A 1 81 ? 4.575 -16.707 -21.568 1.00 89.69 81 ALA A O 1
ATOM 598 N N . ALA A 1 82 ? 5.554 -17.661 -19.786 1.00 87.25 82 ALA A N 1
ATOM 599 C CA . ALA A 1 82 ? 6.869 -17.045 -19.951 1.00 87.25 82 ALA A CA 1
ATOM 600 C C . ALA A 1 82 ? 7.985 -18.008 -19.486 1.00 87.25 82 ALA A C 1
ATOM 602 O O . ALA A 1 82 ? 8.569 -17.811 -18.414 1.00 87.25 82 ALA A O 1
ATOM 603 N N . PRO A 1 83 ? 8.294 -19.058 -20.275 1.00 88.06 83 PRO A N 1
ATOM 604 C CA . PRO A 1 83 ? 9.246 -20.104 -19.893 1.00 88.06 83 PRO A CA 1
ATOM 605 C C . PRO A 1 83 ? 10.636 -19.576 -19.516 1.00 88.06 83 PRO A C 1
ATOM 607 O O . PRO A 1 83 ? 11.247 -20.079 -18.578 1.00 88.06 83 PRO A O 1
ATOM 610 N N . GLU A 1 84 ? 11.125 -18.537 -20.197 1.00 84.75 84 GLU A N 1
ATOM 611 C CA . GLU A 1 84 ? 12.431 -17.925 -19.908 1.00 84.75 84 GLU A CA 1
ATOM 612 C C . GLU A 1 84 ? 12.450 -17.227 -18.541 1.00 84.75 84 GLU A C 1
ATOM 614 O O . GLU A 1 84 ? 13.372 -17.415 -17.746 1.00 84.75 84 GLU A O 1
ATOM 619 N N . SER A 1 85 ? 11.392 -16.477 -18.214 1.00 82.50 85 SER A N 1
ATOM 620 C CA . SER A 1 85 ? 11.236 -15.869 -16.889 1.00 82.50 85 SER A CA 1
ATOM 621 C C . SER A 1 85 ? 11.077 -16.938 -15.809 1.00 82.50 85 SER A C 1
ATOM 623 O O . SER A 1 85 ? 11.673 -16.827 -14.739 1.00 82.50 85 SER A O 1
ATOM 625 N N . ALA A 1 86 ? 10.313 -17.999 -16.082 1.00 86.25 86 ALA A N 1
ATOM 626 C CA . ALA A 1 86 ? 10.166 -19.124 -15.166 1.00 86.25 86 ALA A CA 1
ATOM 627 C C . ALA A 1 86 ? 11.510 -19.809 -14.890 1.00 86.25 86 ALA A C 1
ATOM 629 O O . ALA A 1 86 ? 11.828 -20.082 -13.735 1.00 86.25 86 ALA A O 1
ATOM 630 N N . ALA A 1 87 ? 12.315 -20.036 -15.931 1.00 85.19 87 ALA A N 1
ATOM 631 C CA . ALA A 1 87 ? 13.648 -20.604 -15.794 1.00 85.19 87 ALA A CA 1
ATOM 632 C C . ALA A 1 87 ? 14.519 -19.742 -14.876 1.00 85.19 87 ALA A C 1
ATOM 634 O O . ALA A 1 87 ? 15.164 -20.288 -13.993 1.00 85.19 87 ALA A O 1
ATOM 635 N N . PHE A 1 88 ? 14.471 -18.412 -14.998 1.00 81.00 88 PHE A N 1
ATOM 636 C CA . PHE A 1 88 ? 15.170 -17.520 -14.070 1.00 81.00 88 PHE A CA 1
ATOM 637 C C . PHE A 1 88 ? 14.678 -17.665 -12.619 1.00 81.00 88 PHE A C 1
ATOM 639 O O . PHE A 1 88 ? 15.477 -17.905 -11.717 1.00 81.00 88 PHE A O 1
ATOM 646 N N . PHE A 1 89 ? 13.368 -17.547 -12.375 1.00 80.31 89 PHE A N 1
ATOM 647 C CA . PHE A 1 89 ? 12.817 -17.569 -11.013 1.00 80.31 89 PHE A CA 1
ATOM 648 C C . PHE A 1 89 ? 12.941 -18.934 -10.318 1.00 80.31 89 PHE A C 1
ATOM 650 O O . PHE A 1 89 ? 12.986 -18.986 -9.086 1.00 80.31 89 PHE A O 1
ATOM 657 N N . PHE A 1 90 ? 13.006 -20.027 -11.083 1.00 83.88 90 PHE A N 1
ATOM 658 C CA . PHE A 1 90 ? 13.090 -21.393 -10.563 1.00 83.88 90 PHE A CA 1
ATOM 659 C C . PHE A 1 90 ? 14.474 -22.050 -10.728 1.00 83.88 90 PHE A C 1
ATOM 661 O O . PHE A 1 90 ? 14.655 -23.181 -10.275 1.00 83.88 90 PHE A O 1
ATOM 668 N N . ALA A 1 91 ? 15.458 -21.366 -11.328 1.00 77.81 91 ALA A N 1
ATOM 669 C CA . ALA A 1 91 ? 16.835 -21.853 -11.444 1.00 77.81 91 ALA A CA 1
ATOM 670 C C . ALA A 1 91 ? 17.551 -21.921 -10.088 1.00 77.81 91 ALA A C 1
ATOM 672 O O . ALA A 1 91 ? 17.152 -21.292 -9.115 1.00 77.81 91 ALA A O 1
ATOM 673 N N . TRP A 1 92 ? 18.649 -22.676 -10.027 1.00 61.84 92 TRP A N 1
ATOM 674 C CA . TRP A 1 92 ? 19.538 -22.704 -8.867 1.00 61.84 92 TRP A CA 1
ATOM 675 C C . TRP A 1 92 ? 20.618 -21.605 -8.963 1.00 61.84 92 TRP A C 1
ATOM 677 O O . TRP A 1 92 ? 21.272 -21.523 -10.004 1.00 61.84 92 TRP A O 1
ATOM 687 N N . PRO A 1 93 ? 20.879 -20.815 -7.898 1.00 66.12 93 PRO A N 1
ATOM 688 C CA . PRO A 1 93 ? 20.180 -20.790 -6.606 1.00 66.12 93 PRO A CA 1
ATOM 689 C C . PRO A 1 93 ? 18.795 -20.143 -6.728 1.00 66.12 93 PRO A C 1
ATOM 691 O O . PRO A 1 93 ? 18.704 -19.077 -7.316 1.00 66.12 93 PRO A O 1
ATOM 694 N N . LEU A 1 94 ? 17.759 -20.760 -6.136 1.00 68.25 94 LEU A N 1
ATOM 695 C CA . LEU A 1 94 ? 16.334 -20.377 -6.244 1.00 68.25 94 LEU A CA 1
ATOM 696 C C . LEU A 1 94 ? 16.088 -18.898 -5.880 1.00 68.25 94 LEU A C 1
ATOM 698 O O . LEU A 1 94 ? 15.883 -18.616 -4.693 1.00 68.25 94 LEU A O 1
ATOM 702 N N . PRO A 1 95 ? 16.009 -17.950 -6.845 1.00 73.38 95 PRO A N 1
ATOM 703 C CA . PRO A 1 95 ? 15.776 -16.536 -6.534 1.00 73.38 95 PRO A CA 1
ATOM 704 C C . PRO A 1 95 ? 14.382 -16.314 -5.941 1.00 73.38 95 PRO A C 1
ATOM 706 O O . PRO A 1 95 ? 14.139 -15.347 -5.223 1.00 73.38 95 PRO A O 1
ATOM 709 N N . VAL A 1 96 ? 13.463 -17.252 -6.192 1.00 79.75 96 VAL A N 1
ATOM 710 C CA . VAL A 1 96 ? 12.139 -17.277 -5.573 1.00 79.75 96 VAL A CA 1
ATOM 711 C C . VAL A 1 96 ? 12.188 -17.525 -4.062 1.00 79.75 96 VAL A C 1
ATOM 713 O O . VAL A 1 96 ? 11.282 -17.087 -3.359 1.00 79.75 96 VAL A O 1
ATOM 716 N N . LEU A 1 97 ? 13.214 -18.196 -3.520 1.00 82.81 97 LEU A N 1
ATOM 717 C CA . LEU A 1 97 ? 13.233 -18.575 -2.103 1.00 82.81 97 LEU A CA 1
ATOM 718 C C . LEU A 1 97 ? 13.283 -17.344 -1.176 1.00 82.81 97 LEU A C 1
ATOM 720 O O . LEU A 1 97 ? 12.457 -17.280 -0.262 1.00 82.81 97 LEU A O 1
ATOM 724 N N . PRO A 1 98 ? 14.142 -16.331 -1.406 1.00 82.38 98 PRO A N 1
ATOM 725 C CA . PRO A 1 98 ? 14.156 -15.119 -0.582 1.00 82.38 98 PRO A CA 1
ATOM 726 C C . PRO A 1 98 ? 12.899 -14.251 -0.721 1.00 82.38 98 PRO A C 1
ATOM 728 O O . PRO A 1 98 ? 12.637 -13.440 0.161 1.00 82.38 98 PRO A O 1
ATOM 731 N N . LEU A 1 99 ? 12.089 -14.449 -1.769 1.00 82.94 99 LEU A N 1
ATOM 732 C CA . LEU A 1 99 ? 10.751 -13.855 -1.893 1.00 82.94 99 LEU A CA 1
ATOM 733 C C . LEU A 1 99 ? 9.704 -14.659 -1.109 1.00 82.94 99 LEU A C 1
ATOM 735 O O . LEU A 1 99 ? 8.938 -14.112 -0.314 1.00 82.94 99 LEU A O 1
ATOM 739 N N . ALA A 1 100 ? 9.672 -15.973 -1.327 1.00 88.88 100 ALA A N 1
ATOM 740 C CA . ALA A 1 100 ? 8.652 -16.865 -0.798 1.00 88.88 100 ALA A CA 1
ATOM 741 C C . ALA A 1 100 ? 8.787 -17.069 0.716 1.00 88.88 100 ALA A C 1
ATOM 743 O O . ALA A 1 100 ? 7.787 -17.023 1.428 1.00 88.88 100 ALA A O 1
ATOM 744 N N . ALA A 1 101 ? 10.003 -17.263 1.231 1.00 92.12 101 ALA A N 1
ATOM 745 C CA . ALA A 1 101 ? 10.238 -17.548 2.645 1.00 92.12 101 ALA A CA 1
ATOM 746 C C . ALA A 1 101 ? 9.666 -16.471 3.595 1.00 92.12 101 ALA A C 1
ATOM 748 O O . ALA A 1 101 ? 8.856 -16.830 4.457 1.00 92.12 101 ALA A O 1
ATOM 749 N N . PRO A 1 102 ? 9.995 -15.168 3.456 1.00 94.38 102 PRO A N 1
ATOM 750 C CA . PRO A 1 102 ? 9.411 -14.133 4.310 1.00 94.38 102 PRO A CA 1
ATOM 751 C C . PRO A 1 102 ? 7.903 -13.957 4.085 1.00 94.38 102 PRO A C 1
ATOM 753 O O . PRO A 1 102 ? 7.181 -13.689 5.045 1.00 94.38 102 PRO A O 1
ATOM 756 N N . LEU A 1 103 ? 7.400 -14.175 2.862 1.00 94.19 103 LEU A N 1
ATOM 757 C CA . LEU A 1 103 ? 5.965 -14.129 2.564 1.00 94.19 103 LEU A CA 1
ATOM 758 C C . LEU A 1 103 ? 5.194 -15.226 3.320 1.00 94.19 103 LEU A C 1
ATOM 760 O O . LEU A 1 103 ? 4.220 -14.929 4.014 1.00 94.19 103 LEU A O 1
ATOM 764 N N . PHE A 1 104 ? 5.642 -16.482 3.227 1.00 95.75 104 PHE A N 1
ATOM 765 C CA . PHE A 1 104 ? 5.033 -17.613 3.932 1.00 95.75 104 PHE A CA 1
ATOM 766 C C . PHE A 1 104 ? 5.165 -17.469 5.447 1.00 95.75 104 PHE A C 1
ATOM 768 O O . PHE A 1 104 ? 4.192 -17.682 6.171 1.00 95.75 104 PHE A O 1
ATOM 775 N N . PHE A 1 105 ? 6.335 -17.057 5.937 1.00 97.44 105 PHE A N 1
ATOM 776 C CA . PHE A 1 105 ? 6.540 -16.814 7.361 1.00 97.44 105 PHE A CA 1
ATOM 777 C C . PHE A 1 105 ? 5.621 -15.701 7.887 1.00 97.44 105 PHE A C 1
ATOM 779 O O . PHE A 1 105 ? 4.955 -15.877 8.909 1.00 97.44 105 PHE A O 1
ATOM 786 N N . GLY A 1 106 ? 5.499 -14.592 7.150 1.00 97.62 106 GLY A N 1
ATOM 787 C CA . GLY A 1 106 ? 4.579 -13.501 7.465 1.00 97.62 106 GLY A CA 1
ATOM 788 C C . GLY A 1 106 ? 3.118 -13.942 7.484 1.00 97.62 106 GLY A C 1
ATOM 789 O O . GLY A 1 106 ? 2.390 -13.577 8.411 1.00 97.62 106 GLY A O 1
ATOM 790 N N . ALA A 1 107 ? 2.707 -14.788 6.533 1.00 97.56 107 ALA A N 1
ATOM 791 C CA . ALA A 1 107 ? 1.367 -15.371 6.480 1.00 97.56 107 ALA A CA 1
ATOM 792 C C . ALA A 1 107 ? 1.090 -16.313 7.662 1.00 97.56 107 ALA A C 1
ATOM 794 O O . ALA A 1 107 ? 0.030 -16.223 8.282 1.00 97.56 107 ALA A O 1
ATOM 795 N N . ILE A 1 108 ? 2.045 -17.168 8.038 1.00 98.38 108 ILE A N 1
ATOM 796 C CA . ILE A 1 108 ? 1.923 -18.038 9.217 1.00 98.38 108 ILE A CA 1
ATOM 797 C C . ILE A 1 108 ? 1.767 -17.189 10.481 1.00 98.38 108 ILE A C 1
ATOM 799 O O . ILE A 1 108 ? 0.815 -17.385 11.239 1.00 98.38 108 ILE A O 1
ATOM 803 N N . LEU A 1 109 ? 2.643 -16.200 10.691 1.00 98.50 109 LEU A N 1
ATOM 804 C CA . LEU A 1 109 ? 2.544 -15.292 11.836 1.00 98.50 109 LEU A CA 1
ATOM 805 C C . LEU A 1 109 ? 1.229 -14.507 11.838 1.00 98.50 109 LEU A C 1
ATOM 807 O O . LEU A 1 109 ? 0.643 -14.310 12.900 1.00 98.50 109 LEU A O 1
ATOM 811 N N . PHE A 1 110 ? 0.731 -14.097 10.670 1.00 98.38 110 PHE A N 1
ATOM 812 C CA . PHE A 1 110 ? -0.561 -13.426 10.538 1.00 98.38 110 PHE A CA 1
ATOM 813 C C . PHE A 1 110 ? -1.716 -14.326 10.990 1.00 98.38 110 PHE A C 1
ATOM 815 O O . PHE A 1 110 ? -2.584 -13.894 11.753 1.00 98.38 110 PHE A O 1
ATOM 822 N N . LEU A 1 111 ? -1.725 -15.587 10.552 1.00 98.25 111 LEU A N 1
ATOM 823 C CA . LEU A 1 111 ? -2.738 -16.564 10.946 1.00 98.25 111 LEU A CA 1
ATOM 824 C C . LEU A 1 111 ? -2.665 -16.874 12.444 1.00 98.25 111 LEU A C 1
ATOM 826 O O . LEU A 1 111 ? -3.707 -16.956 13.094 1.00 98.25 111 LEU A O 1
ATOM 830 N N . VAL A 1 112 ? -1.461 -16.963 13.016 1.00 98.06 112 VAL A N 1
ATOM 831 C CA . VAL A 1 112 ? -1.255 -17.104 14.467 1.00 98.06 112 VAL A CA 1
ATOM 832 C C . VAL A 1 112 ? -1.775 -15.872 15.209 1.00 98.06 112 VAL A C 1
ATOM 834 O O . VAL A 1 112 ? -2.568 -16.009 16.141 1.00 98.06 112 VAL A O 1
ATOM 837 N N . TYR A 1 113 ? -1.402 -14.664 14.776 1.00 97.38 113 TYR A N 1
ATOM 838 C CA . TYR A 1 113 ? -1.898 -13.404 15.333 1.00 97.38 113 TYR A CA 1
ATOM 839 C C . TYR A 1 113 ? -3.429 -13.374 15.327 1.00 97.38 113 TYR A C 1
ATOM 841 O O . TYR A 1 113 ? -4.060 -13.158 16.360 1.00 97.38 113 TYR A O 1
ATOM 849 N N . ARG A 1 114 ? -4.058 -13.675 14.193 1.00 95.94 114 ARG A N 1
ATOM 850 C CA . ARG A 1 114 ? -5.516 -13.695 14.086 1.00 95.94 114 ARG A CA 1
ATOM 851 C C . ARG A 1 114 ? -6.153 -14.795 14.945 1.00 95.94 114 ARG A C 1
ATOM 853 O O . ARG A 1 114 ? -7.126 -14.528 15.648 1.00 95.94 114 ARG A O 1
ATOM 860 N N . GLY A 1 115 ? -5.610 -16.010 14.917 1.00 96.38 115 GLY A N 1
ATOM 861 C CA . GLY A 1 115 ? -6.151 -17.178 15.619 1.00 96.38 115 GLY A CA 1
ATOM 862 C C . GLY A 1 115 ? -6.027 -17.102 17.144 1.00 96.38 115 GLY A C 1
ATOM 863 O O . GLY A 1 115 ? -6.863 -17.644 17.866 1.00 96.38 115 GLY A O 1
ATOM 864 N N . LEU A 1 116 ? -5.027 -16.383 17.660 1.00 96.06 116 LEU A N 1
ATOM 865 C CA . LEU A 1 116 ? -4.792 -16.237 19.098 1.00 96.06 116 LEU A CA 1
ATOM 866 C C . LEU A 1 116 ? -5.549 -15.066 19.747 1.00 96.06 116 LEU A C 1
ATOM 868 O O . LEU A 1 116 ? -5.402 -14.857 20.954 1.00 96.06 116 LEU A O 1
ATOM 872 N N . TRP A 1 117 ? -6.404 -14.342 19.011 1.00 92.12 117 TRP A N 1
ATOM 873 C CA . TRP A 1 117 ? -7.060 -13.116 19.500 1.00 92.12 117 TRP A CA 1
ATOM 874 C C . TRP A 1 117 ? -7.773 -13.283 20.850 1.00 92.12 117 TRP A C 1
ATOM 876 O O . TRP A 1 117 ? -7.599 -12.471 21.762 1.00 92.12 117 TRP A O 1
ATOM 886 N N . GLN A 1 118 ? -8.571 -14.350 20.990 1.00 92.00 118 GLN A N 1
ATOM 887 C CA . GLN A 1 118 ? -9.323 -14.638 22.218 1.00 92.00 118 GLN A CA 1
ATOM 888 C C . GLN A 1 118 ? -8.438 -15.252 23.310 1.00 92.00 118 GLN A C 1
ATOM 890 O O . GLN A 1 118 ? -8.590 -14.924 24.488 1.00 92.00 118 GLN A O 1
ATOM 895 N N . ARG A 1 119 ? -7.474 -16.098 22.922 1.00 95.12 119 ARG A N 1
ATOM 896 C CA . ARG A 1 119 ? -6.548 -16.771 23.850 1.00 95.12 119 ARG A CA 1
ATOM 897 C C . ARG A 1 119 ? -5.599 -15.781 24.528 1.00 95.12 119 ARG A C 1
ATOM 899 O O . ARG A 1 119 ? -5.272 -15.949 25.696 1.00 95.12 119 ARG A O 1
ATOM 906 N N . MET A 1 120 ? -5.220 -14.708 23.836 1.00 93.25 120 MET A N 1
ATOM 907 C CA . MET A 1 120 ? -4.306 -13.680 24.342 1.00 93.25 120 MET A CA 1
ATOM 908 C C . MET A 1 120 ? -5.017 -12.401 24.808 1.00 93.25 120 MET A C 1
ATOM 910 O O . MET A 1 120 ? -4.394 -11.343 24.905 1.00 93.25 120 MET A O 1
ATOM 914 N N . LYS A 1 121 ? -6.311 -12.461 25.161 1.00 88.88 121 LYS A N 1
ATOM 915 C CA . LYS A 1 121 ? -7.072 -11.279 25.618 1.00 88.88 121 LYS A CA 1
ATOM 916 C C . LYS A 1 121 ? -6.442 -10.557 26.822 1.00 88.88 121 LYS A C 1
ATOM 918 O O . LYS A 1 121 ? -6.572 -9.337 26.933 1.00 88.88 121 LYS A O 1
ATOM 923 N N . ASN A 1 122 ? -5.723 -11.300 27.668 1.00 90.06 122 ASN A N 1
ATOM 924 C CA . ASN A 1 122 ? -5.021 -10.787 28.848 1.00 90.06 122 ASN A CA 1
ATOM 925 C C . ASN A 1 122 ? -3.583 -10.322 28.551 1.00 90.06 122 ASN A C 1
ATOM 927 O O . ASN A 1 122 ? -3.024 -9.566 29.337 1.00 90.06 122 ASN A O 1
ATOM 931 N N . SER A 1 123 ? -3.001 -10.713 27.412 1.00 92.94 123 SER A N 1
ATOM 932 C CA . SER A 1 123 ? -1.624 -10.382 27.017 1.00 92.94 123 SER A CA 1
ATOM 933 C C . SER A 1 123 ? -1.602 -9.638 25.677 1.00 92.94 123 SER A C 1
ATOM 935 O O . SER A 1 123 ? -1.069 -10.106 24.670 1.00 92.94 123 SER A O 1
ATOM 937 N N . LYS A 1 124 ? -2.239 -8.459 25.653 1.00 90.69 124 LYS A N 1
ATOM 938 C CA . LYS A 1 124 ? -2.428 -7.672 24.420 1.00 90.69 124 LYS A CA 1
ATOM 939 C C . LYS A 1 124 ? -1.117 -7.196 23.799 1.00 90.69 124 LYS A C 1
ATOM 941 O O . LYS A 1 124 ? -1.006 -7.224 22.583 1.00 90.69 124 LYS A O 1
ATOM 946 N N . SER A 1 125 ? -0.116 -6.836 24.602 1.00 93.31 125 SER A N 1
ATOM 947 C CA . SER A 1 125 ? 1.193 -6.437 24.072 1.00 93.31 125 SER A CA 1
ATOM 948 C C . SER A 1 125 ? 1.890 -7.593 23.354 1.00 93.31 125 SER A C 1
ATOM 950 O O . SER A 1 125 ? 2.383 -7.406 22.249 1.00 93.31 125 SER A O 1
ATOM 952 N N . ALA A 1 126 ? 1.884 -8.800 23.934 1.00 95.44 126 ALA A N 1
ATOM 953 C CA . ALA A 1 126 ? 2.477 -9.971 23.290 1.00 95.44 126 ALA A CA 1
ATOM 954 C C . ALA A 1 126 ? 1.727 -10.340 22.002 1.00 95.44 126 ALA A C 1
ATOM 956 O O . ALA A 1 126 ? 2.347 -10.615 20.982 1.00 95.44 126 ALA A O 1
ATOM 957 N N . HIS A 1 127 ? 0.393 -10.273 22.021 1.00 96.31 127 HIS A N 1
ATOM 958 C CA . HIS A 1 127 ? -0.434 -10.477 20.829 1.00 96.31 127 HIS A CA 1
ATOM 959 C C . HIS A 1 127 ? -0.104 -9.461 19.726 1.00 96.31 127 HIS A C 1
ATOM 961 O O . HIS A 1 127 ? 0.084 -9.842 18.573 1.00 96.31 127 HIS A O 1
ATOM 967 N N . SER A 1 128 ? 0.068 -8.188 20.085 1.00 96.19 128 SER A N 1
ATOM 968 C CA . SER A 1 128 ? 0.518 -7.139 19.169 1.00 96.19 128 SER A CA 1
ATOM 969 C C . SER A 1 128 ? 1.917 -7.369 18.607 1.00 96.19 128 SER A C 1
ATOM 971 O O . SER A 1 128 ? 2.140 -7.092 17.433 1.00 96.19 128 SER A O 1
ATOM 973 N N . LEU A 1 129 ? 2.857 -7.897 19.394 1.00 97.75 129 LEU A N 1
ATOM 974 C CA . LEU A 1 129 ? 4.195 -8.217 18.890 1.00 97.75 129 LEU A CA 1
ATOM 975 C C . LEU A 1 129 ? 4.148 -9.280 17.784 1.00 97.75 129 LEU A C 1
ATOM 977 O O . LEU A 1 129 ? 4.864 -9.137 16.800 1.00 97.75 129 LEU A O 1
ATOM 981 N N . ILE A 1 130 ? 3.262 -10.279 17.882 1.00 98.12 130 ILE A N 1
ATOM 982 C CA . ILE A 1 130 ? 3.063 -11.275 16.811 1.00 98.12 130 ILE A CA 1
ATOM 983 C C . ILE A 1 130 ? 2.550 -10.593 15.533 1.00 98.12 130 ILE A C 1
ATOM 985 O O . ILE A 1 130 ? 3.050 -10.859 14.442 1.00 98.12 130 ILE A O 1
ATOM 989 N N . GLY A 1 131 ? 1.579 -9.682 15.661 1.00 97.81 131 GLY A N 1
ATOM 990 C CA . GLY A 1 131 ? 1.046 -8.937 14.517 1.00 97.81 131 GLY A CA 1
ATOM 991 C C . GLY A 1 131 ? 2.077 -8.007 13.864 1.00 97.81 131 GLY A C 1
ATOM 992 O O . GLY A 1 131 ? 2.166 -7.959 12.640 1.00 97.81 131 GLY A O 1
ATOM 993 N N . ILE A 1 132 ? 2.916 -7.329 14.654 1.00 98.25 132 ILE A N 1
ATOM 994 C CA . ILE A 1 132 ? 4.033 -6.532 14.121 1.00 98.25 132 ILE A CA 1
ATOM 995 C C . ILE A 1 132 ? 5.068 -7.429 13.445 1.00 98.25 132 ILE A C 1
ATOM 997 O O . ILE A 1 132 ? 5.492 -7.113 12.340 1.00 98.25 132 ILE A O 1
ATOM 1001 N N . ALA A 1 133 ? 5.445 -8.553 14.061 1.00 98.44 133 ALA A N 1
ATOM 1002 C CA . ALA A 1 133 ? 6.396 -9.496 13.477 1.00 98.44 133 ALA A CA 1
ATOM 1003 C C . ALA A 1 133 ? 5.904 -10.042 12.126 1.00 98.44 133 ALA A C 1
ATOM 1005 O O . ALA A 1 133 ? 6.685 -10.143 11.184 1.00 98.44 133 ALA A O 1
ATOM 1006 N N . SER A 1 134 ? 4.601 -10.312 12.000 1.00 98.44 134 SER A N 1
ATOM 1007 C CA . SER A 1 134 ? 3.972 -10.656 10.720 1.00 98.44 134 SER A CA 1
ATOM 1008 C C . SER A 1 134 ? 4.129 -9.542 9.678 1.00 98.44 134 SER A C 1
ATOM 1010 O O . SER A 1 134 ? 4.564 -9.807 8.560 1.00 98.44 134 SER A O 1
ATOM 1012 N N . GLY A 1 135 ? 3.842 -8.291 10.050 1.00 98.06 135 GLY A N 1
ATOM 1013 C CA . GLY A 1 135 ? 4.025 -7.139 9.165 1.00 98.06 135 GLY A CA 1
ATOM 1014 C C . GLY A 1 135 ? 5.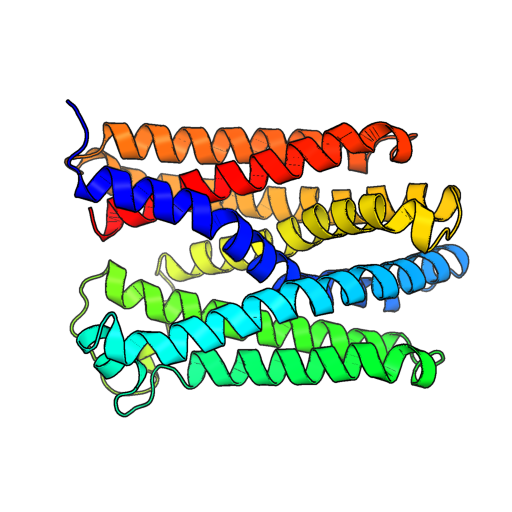480 -6.936 8.732 1.00 98.06 135 GLY A C 1
ATOM 1015 O O . GLY A 1 135 ? 5.743 -6.719 7.554 1.00 98.06 135 GLY A O 1
ATOM 1016 N N . LEU A 1 136 ? 6.436 -7.082 9.655 1.00 98.19 136 LEU A N 1
ATOM 1017 C CA . LEU A 1 136 ? 7.869 -7.008 9.353 1.00 98.19 136 LEU A CA 1
ATOM 1018 C C . LEU A 1 136 ? 8.319 -8.126 8.404 1.00 98.19 136 LEU A C 1
ATOM 1020 O O . LEU A 1 136 ? 9.126 -7.877 7.515 1.00 98.19 136 LEU A O 1
ATOM 1024 N N . ALA A 1 137 ? 7.775 -9.336 8.545 1.00 98.00 137 ALA A N 1
ATOM 1025 C CA . ALA A 1 137 ? 8.038 -10.425 7.609 1.00 98.00 137 ALA A CA 1
ATOM 1026 C C . ALA A 1 137 ? 7.476 -10.122 6.207 1.00 98.00 137 ALA A C 1
ATOM 1028 O O . ALA A 1 137 ? 8.171 -10.326 5.215 1.00 98.00 137 ALA A O 1
ATOM 1029 N N . PHE A 1 138 ? 6.275 -9.540 6.096 1.00 97.56 138 PHE A N 1
ATOM 1030 C CA . PHE A 1 138 ? 5.780 -9.060 4.800 1.00 97.56 138 PHE A CA 1
ATOM 1031 C C . PHE A 1 138 ? 6.634 -7.922 4.227 1.00 97.56 138 PHE A C 1
ATOM 1033 O O . PHE A 1 138 ? 6.879 -7.887 3.025 1.00 97.56 138 PHE A O 1
ATOM 1040 N N . PHE A 1 139 ? 7.150 -7.025 5.066 1.00 97.31 139 PHE A N 1
ATOM 1041 C CA . PHE A 1 139 ? 8.075 -5.975 4.634 1.00 97.31 139 PHE A CA 1
ATOM 1042 C C . PHE A 1 139 ? 9.416 -6.543 4.157 1.00 97.31 139 PHE A C 1
ATOM 1044 O O . PHE A 1 139 ? 9.973 -6.033 3.189 1.00 97.31 139 PHE A O 1
ATOM 1051 N N . ALA A 1 140 ? 9.898 -7.637 4.750 1.00 95.62 140 ALA A N 1
ATOM 1052 C CA . ALA A 1 140 ? 11.053 -8.374 4.240 1.00 95.62 140 ALA A CA 1
ATOM 1053 C C . ALA A 1 140 ? 10.770 -9.029 2.873 1.00 95.62 140 ALA A C 1
ATOM 1055 O O . ALA A 1 140 ? 11.648 -9.059 2.013 1.00 95.62 140 ALA A O 1
ATOM 1056 N N . ALA A 1 141 ? 9.540 -9.494 2.626 1.00 93.88 141 ALA A N 1
ATOM 1057 C CA . ALA A 1 141 ? 9.142 -9.970 1.300 1.00 93.88 141 ALA A CA 1
ATOM 1058 C C . ALA A 1 141 ? 9.126 -8.830 0.265 1.00 93.88 141 ALA A C 1
ATOM 1060 O O . ALA A 1 141 ? 9.616 -9.009 -0.847 1.00 93.88 141 ALA A O 1
ATOM 1061 N N . LEU A 1 142 ? 8.633 -7.640 0.638 1.00 93.94 142 LEU A N 1
ATOM 1062 C CA . LEU A 1 142 ? 8.688 -6.443 -0.214 1.00 93.94 142 LEU A CA 1
ATOM 1063 C C . LEU A 1 142 ? 10.130 -5.995 -0.481 1.00 93.94 142 LEU A C 1
ATOM 1065 O O . LEU A 1 142 ? 10.454 -5.653 -1.613 1.00 93.94 142 LEU A O 1
ATOM 1069 N N . TYR A 1 143 ? 11.007 -6.059 0.524 1.00 92.75 143 TYR A N 1
ATOM 1070 C CA . TYR A 1 143 ? 12.443 -5.835 0.352 1.00 92.75 143 TYR A CA 1
ATOM 1071 C C . TYR A 1 143 ? 13.014 -6.755 -0.729 1.00 92.75 143 TYR A C 1
ATOM 1073 O O . TYR A 1 143 ? 13.578 -6.272 -1.709 1.00 92.75 143 TYR A O 1
ATOM 1081 N N . ALA A 1 144 ? 12.803 -8.068 -0.595 1.00 89.00 144 ALA A N 1
ATOM 1082 C CA . ALA A 1 144 ? 13.317 -9.042 -1.550 1.00 89.00 144 ALA A CA 1
ATOM 1083 C C . ALA A 1 144 ? 12.729 -8.823 -2.956 1.00 89.00 144 ALA A C 1
ATOM 1085 O O . ALA A 1 144 ? 13.437 -8.983 -3.954 1.00 89.00 144 ALA A O 1
ATOM 1086 N N . LEU A 1 145 ? 11.460 -8.402 -3.042 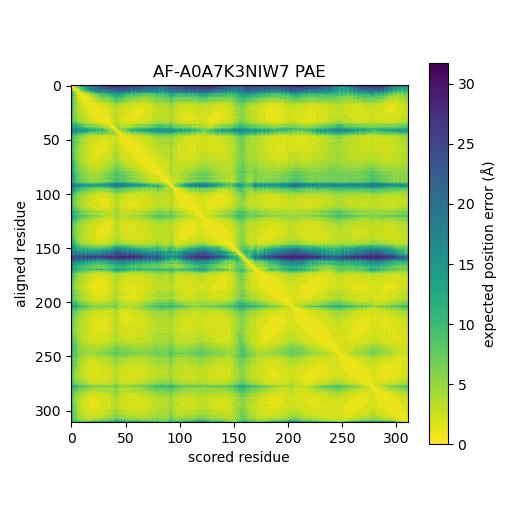1.00 87.75 145 LEU A N 1
ATOM 1087 C CA . LEU A 1 145 ? 10.784 -8.075 -4.297 1.00 87.75 145 LEU A CA 1
ATOM 1088 C C . LEU A 1 145 ? 11.462 -6.900 -5.000 1.00 87.75 145 LEU A C 1
ATOM 1090 O O . LEU A 1 145 ? 11.859 -7.028 -6.157 1.00 87.75 145 LEU A O 1
ATOM 1094 N N . VAL A 1 146 ? 11.663 -5.787 -4.292 1.00 87.50 146 VAL A N 1
ATOM 1095 C CA . VAL A 1 146 ? 12.346 -4.603 -4.832 1.00 87.50 146 VAL A CA 1
ATOM 1096 C C . VAL A 1 146 ? 13.791 -4.938 -5.222 1.00 87.50 146 VAL A C 1
ATOM 1098 O O . VAL A 1 146 ? 14.253 -4.504 -6.278 1.00 87.50 146 VAL A O 1
ATOM 1101 N N . SER A 1 147 ? 14.499 -5.753 -4.429 1.00 83.19 147 SER A N 1
ATOM 1102 C CA . SER A 1 147 ? 15.868 -6.187 -4.749 1.00 83.19 147 SER A CA 1
ATOM 1103 C C . SER A 1 147 ? 15.912 -6.982 -6.051 1.00 83.19 147 SER A C 1
ATOM 1105 O O . SER A 1 147 ? 16.794 -6.759 -6.875 1.00 83.19 147 SER A O 1
ATOM 1107 N N . THR A 1 148 ? 14.929 -7.860 -6.258 1.00 78.25 148 THR A N 1
ATOM 1108 C CA . THR A 1 148 ? 14.823 -8.687 -7.463 1.00 78.25 148 THR A CA 1
ATOM 1109 C C . THR A 1 148 ? 14.490 -7.837 -8.692 1.00 78.25 148 THR A C 1
ATOM 1111 O O . THR A 1 148 ? 15.152 -7.954 -9.721 1.00 78.25 148 THR A O 1
ATOM 1114 N N . PHE A 1 149 ? 13.516 -6.924 -8.587 1.00 75.81 149 PHE A N 1
ATOM 1115 C CA . PHE A 1 149 ? 13.111 -6.062 -9.706 1.00 75.81 149 PHE A CA 1
ATOM 1116 C C . PHE A 1 149 ? 14.196 -5.078 -10.153 1.00 75.81 149 PHE A C 1
ATOM 1118 O O . PHE A 1 149 ? 14.323 -4.820 -11.349 1.00 75.81 149 PHE A O 1
ATOM 1125 N N . ARG A 1 150 ? 15.041 -4.598 -9.229 1.00 73.75 150 ARG A N 1
ATOM 1126 C CA . ARG A 1 150 ? 16.185 -3.730 -9.552 1.00 73.75 150 ARG A CA 1
ATOM 1127 C C . ARG A 1 150 ? 17.089 -4.316 -10.643 1.00 73.75 150 ARG A C 1
ATOM 1129 O O . ARG A 1 150 ? 17.631 -3.561 -11.444 1.00 73.75 150 ARG A O 1
ATOM 1136 N N . LEU A 1 151 ? 17.287 -5.632 -10.659 1.00 64.75 151 LEU A N 1
ATOM 1137 C CA . LEU A 1 151 ? 18.199 -6.281 -11.605 1.00 64.75 151 LEU A CA 1
ATOM 1138 C C . LEU A 1 151 ? 17.658 -6.257 -13.032 1.00 64.75 151 LEU A C 1
ATOM 1140 O O . LEU A 1 151 ? 18.419 -5.996 -13.963 1.00 64.75 151 LEU A O 1
ATOM 1144 N N . PHE A 1 152 ? 16.345 -6.448 -13.180 1.00 62.25 152 PHE A N 1
ATOM 1145 C CA . PHE A 1 152 ? 15.665 -6.335 -14.466 1.00 62.25 152 PHE A CA 1
ATOM 1146 C C . PHE A 1 152 ? 15.721 -4.902 -15.002 1.00 62.25 152 PHE A C 1
ATOM 1148 O O . PHE A 1 152 ? 16.005 -4.704 -16.176 1.00 62.25 152 PHE A O 1
ATOM 1155 N N . SER A 1 153 ? 15.547 -3.899 -14.136 1.00 60.25 153 SER A N 1
ATOM 1156 C CA . SER A 1 153 ? 15.589 -2.484 -14.532 1.00 60.25 153 SER A CA 1
ATOM 1157 C C . SER A 1 153 ? 16.981 -1.970 -14.919 1.00 60.25 153 SER A C 1
ATOM 1159 O O . SER A 1 153 ? 17.087 -0.963 -15.611 1.00 60.25 153 SER A O 1
ATOM 1161 N N . LEU A 1 154 ? 18.057 -2.621 -14.466 1.00 59.16 154 LEU A N 1
ATOM 1162 C CA . LEU A 1 154 ? 19.436 -2.178 -14.713 1.00 59.16 154 LEU A CA 1
ATOM 1163 C C . LEU A 1 154 ? 20.160 -2.984 -15.798 1.00 59.16 154 LEU A C 1
ATOM 1165 O O . LEU A 1 154 ? 21.354 -2.754 -15.986 1.00 59.16 154 LEU A O 1
ATOM 1169 N N . HIS A 1 155 ? 19.493 -3.944 -16.459 1.00 56.59 155 HIS A N 1
ATOM 1170 C CA . HIS A 1 155 ? 20.117 -4.892 -17.401 1.00 56.59 155 HIS A CA 1
ATOM 1171 C C . HIS A 1 155 ? 21.453 -5.454 -16.876 1.00 56.59 155 HIS A C 1
ATOM 1173 O O . HIS A 1 155 ? 22.404 -5.678 -17.626 1.00 56.59 155 HIS A O 1
ATOM 1179 N N . SER A 1 156 ? 21.558 -5.619 -15.552 1.00 54.62 156 SER A N 1
ATOM 1180 C CA . SER A 1 156 ? 22.806 -6.045 -14.929 1.00 54.62 156 SER A CA 1
ATOM 1181 C C . SER A 1 156 ? 23.073 -7.497 -15.316 1.00 54.62 156 SER A C 1
ATOM 1183 O O . SER A 1 156 ? 22.129 -8.290 -15.309 1.00 54.62 156 SER A O 1
ATOM 1185 N N . PRO A 1 157 ? 24.325 -7.874 -15.640 1.00 56.41 157 PRO A N 1
ATOM 1186 C CA . PRO A 1 157 ? 24.641 -9.253 -15.977 1.00 56.41 157 PRO A CA 1
ATOM 1187 C C . PRO A 1 157 ? 24.211 -10.175 -14.826 1.00 56.41 157 PRO A C 1
ATOM 1189 O O . PRO A 1 157 ? 24.703 -10.077 -13.700 1.00 56.41 157 PRO A O 1
ATOM 1192 N N . LEU A 1 158 ? 23.236 -11.038 -15.116 1.00 58.09 158 LEU A N 1
ATOM 1193 C CA . LEU A 1 158 ? 22.738 -12.068 -14.213 1.00 58.09 158 LEU A CA 1
ATOM 1194 C C . LEU A 1 158 ? 23.738 -13.245 -14.195 1.00 58.09 158 LEU A C 1
ATOM 1196 O O . LEU A 1 158 ? 23.979 -13.812 -15.260 1.00 58.09 158 LEU A O 1
ATOM 1200 N N . PRO A 1 159 ? 24.264 -13.699 -13.038 1.00 60.88 159 PRO A N 1
ATOM 1201 C CA . PRO A 1 159 ? 24.415 -13.006 -11.759 1.00 60.88 159 PRO A CA 1
ATOM 1202 C C . PRO A 1 159 ? 25.889 -12.833 -11.316 1.00 60.88 159 PRO A C 1
ATOM 1204 O O . PRO A 1 159 ? 26.747 -13.682 -11.560 1.00 60.88 159 PRO A O 1
ATOM 1207 N N . LEU A 1 160 ? 26.146 -11.772 -10.537 1.00 58.88 160 LEU A N 1
ATOM 1208 C CA . LEU A 1 160 ? 27.181 -11.774 -9.492 1.00 58.88 160 LEU A CA 1
ATOM 1209 C C . LEU A 1 160 ? 26.808 -12.884 -8.488 1.00 58.88 160 LEU A C 1
ATOM 1211 O O . LEU A 1 160 ? 25.681 -12.923 -7.998 1.00 58.88 160 LEU A O 1
ATOM 1215 N N . SER A 1 161 ? 27.700 -13.839 -8.246 1.00 55.53 161 SER A N 1
ATOM 1216 C CA . SER A 1 161 ? 27.409 -15.074 -7.503 1.00 55.53 161 SER A CA 1
ATOM 1217 C C . SER A 1 161 ? 26.933 -14.847 -6.055 1.00 55.53 161 SER A C 1
ATOM 1219 O O . SER A 1 161 ? 27.598 -14.144 -5.303 1.00 55.53 161 SER A O 1
ATOM 1221 N N . GLY A 1 162 ? 25.877 -15.549 -5.616 1.00 63.25 162 GLY A N 1
ATOM 1222 C CA . GLY A 1 162 ? 25.542 -15.735 -4.192 1.00 63.25 162 GLY A CA 1
ATOM 1223 C C . GLY A 1 162 ? 24.539 -14.741 -3.582 1.00 63.25 162 GLY A C 1
ATOM 1224 O O . GLY A 1 162 ? 23.636 -14.247 -4.252 1.00 63.25 162 GLY A O 1
ATOM 1225 N N . TRP A 1 163 ? 24.661 -14.504 -2.269 1.00 65.38 163 TRP A N 1
ATOM 1226 C CA . TRP A 1 163 ? 23.743 -13.673 -1.467 1.00 65.38 163 TRP A CA 1
ATOM 1227 C C . TRP A 1 163 ? 23.824 -12.171 -1.769 1.00 65.38 163 TRP A C 1
ATOM 1229 O O . TRP A 1 163 ? 22.879 -11.445 -1.454 1.00 65.38 163 TRP A O 1
ATOM 1239 N N . ASP A 1 164 ? 24.895 -11.718 -2.427 1.00 68.19 164 ASP A N 1
ATOM 1240 C CA . ASP A 1 164 ? 25.098 -10.321 -2.840 1.00 68.19 164 ASP A CA 1
ATOM 1241 C C . ASP A 1 164 ? 23.964 -9.805 -3.741 1.00 68.19 164 ASP A C 1
ATOM 1243 O O . ASP A 1 164 ? 23.672 -8.610 -3.765 1.00 68.19 164 ASP A O 1
ATOM 1247 N N . PHE A 1 165 ? 23.242 -10.718 -4.401 1.00 67.31 165 PHE A N 1
ATOM 1248 C CA . PHE A 1 165 ? 22.004 -10.451 -5.135 1.00 67.31 165 PHE A CA 1
ATOM 1249 C C . PHE A 1 165 ? 20.970 -9.656 -4.313 1.00 67.31 165 PHE A C 1
ATOM 1251 O O . PHE A 1 165 ? 20.289 -8.780 -4.847 1.00 67.31 165 PHE A O 1
ATOM 1258 N N . PHE A 1 166 ? 20.856 -9.937 -3.010 1.00 70.31 166 PHE A N 1
ATOM 1259 C CA . PHE A 1 166 ? 19.858 -9.334 -2.116 1.00 70.31 166 PHE A CA 1
ATOM 1260 C C . PHE A 1 166 ? 20.425 -8.209 -1.245 1.00 70.31 166 PHE A C 1
ATOM 1262 O O . PHE A 1 166 ? 19.720 -7.711 -0.365 1.00 70.31 166 PHE A O 1
ATOM 1269 N N . VAL A 1 167 ? 21.675 -7.793 -1.471 1.00 78.38 167 VAL A N 1
ATOM 1270 C CA . VAL A 1 167 ? 22.343 -6.737 -0.700 1.00 78.38 167 VAL A CA 1
ATOM 1271 C C . VAL A 1 167 ? 22.586 -5.524 -1.608 1.00 78.38 167 VAL A C 1
ATOM 1273 O O . VAL A 1 167 ? 23.594 -5.444 -2.309 1.00 78.38 167 VAL A O 1
ATOM 1276 N N . PRO A 1 168 ? 21.654 -4.558 -1.651 1.00 77.56 168 PRO A N 1
ATOM 1277 C CA . PRO A 1 168 ? 21.789 -3.381 -2.491 1.00 77.56 168 PRO A CA 1
ATOM 1278 C C . PRO A 1 168 ? 22.865 -2.428 -1.939 1.00 77.56 168 PRO A C 1
ATOM 1280 O O . PRO A 1 168 ? 22.970 -2.254 -0.722 1.00 77.56 168 PRO A O 1
ATOM 1283 N N . PRO A 1 169 ? 23.633 -1.750 -2.815 1.00 80.00 169 PRO A N 1
ATOM 1284 C CA . PRO A 1 169 ? 24.579 -0.717 -2.404 1.00 80.00 169 PRO A CA 1
ATOM 1285 C C . PRO A 1 169 ? 23.909 0.392 -1.584 1.00 80.00 169 PRO A C 1
ATOM 1287 O O . PRO A 1 169 ? 22.758 0.758 -1.832 1.00 80.00 169 PRO A O 1
ATOM 1290 N N . GLN A 1 170 ? 24.641 0.981 -0.636 1.00 79.44 170 GLN A N 1
ATOM 1291 C CA . GLN A 1 170 ? 24.113 2.038 0.243 1.00 79.44 170 GLN A CA 1
ATOM 1292 C C . GLN A 1 170 ? 23.638 3.284 -0.522 1.00 79.44 170 GLN A C 1
ATOM 1294 O O . GLN A 1 170 ? 22.694 3.944 -0.108 1.00 79.44 170 GLN A O 1
ATOM 1299 N N . ASN A 1 171 ? 24.259 3.586 -1.661 1.00 72.62 171 ASN A N 1
ATOM 1300 C CA . ASN A 1 171 ? 23.931 4.725 -2.518 1.00 72.62 171 ASN A CA 1
ATOM 1301 C C . ASN A 1 171 ? 22.908 4.398 -3.624 1.00 72.62 171 ASN A C 1
ATOM 1303 O O . ASN A 1 171 ? 22.692 5.215 -4.516 1.00 72.62 171 ASN A O 1
ATOM 1307 N N . ALA A 1 172 ? 22.296 3.211 -3.613 1.00 80.25 172 ALA A N 1
ATOM 1308 C CA . ALA A 1 172 ? 21.326 2.833 -4.634 1.00 80.25 172 ALA A CA 1
ATOM 1309 C C . ALA A 1 172 ? 19.958 3.506 -4.411 1.00 80.25 172 ALA A C 1
ATOM 1311 O O . ALA A 1 172 ? 19.479 3.602 -3.280 1.00 80.25 172 ALA A O 1
ATOM 1312 N N . PHE A 1 173 ? 19.252 3.820 -5.509 1.00 82.69 173 PHE A N 1
ATOM 1313 C CA . PHE A 1 173 ? 17.825 4.208 -5.507 1.00 82.69 173 PHE A CA 1
ATOM 1314 C C . PHE A 1 173 ? 16.897 3.168 -4.854 1.00 82.69 173 PHE A C 1
ATOM 1316 O O . PHE A 1 173 ? 15.739 3.459 -4.565 1.00 82.69 173 PHE A O 1
ATOM 1323 N N . PHE A 1 174 ? 17.422 1.975 -4.571 1.00 87.44 174 PHE A N 1
ATOM 1324 C CA . PHE A 1 174 ? 16.766 0.940 -3.791 1.00 87.44 174 PHE A CA 1
ATOM 1325 C C . PHE A 1 174 ? 16.183 1.457 -2.466 1.00 87.44 174 PHE A C 1
ATOM 1327 O O . PHE A 1 174 ? 15.037 1.148 -2.162 1.00 87.44 174 PHE A O 1
ATOM 1334 N N . TRP A 1 175 ? 16.933 2.235 -1.675 1.00 90.69 175 TRP A N 1
ATOM 1335 C CA . TRP A 1 175 ? 16.486 2.622 -0.327 1.00 90.69 175 TRP A CA 1
ATOM 1336 C C . TRP A 1 175 ? 15.293 3.585 -0.340 1.00 90.69 175 TRP A C 1
ATOM 1338 O O . TRP A 1 175 ? 14.333 3.326 0.391 1.00 90.69 175 TRP A O 1
ATOM 1348 N N . PRO A 1 176 ? 15.282 4.640 -1.182 1.00 92.75 176 PRO A N 1
ATOM 1349 C CA . PRO A 1 176 ? 14.080 5.438 -1.394 1.00 92.75 176 PRO A CA 1
ATOM 1350 C C . PRO A 1 176 ? 12.881 4.618 -1.881 1.00 92.75 176 PRO A C 1
ATOM 1352 O O . PRO A 1 176 ? 11.794 4.802 -1.343 1.00 92.75 176 PRO A O 1
ATOM 1355 N N . ILE A 1 177 ? 13.071 3.700 -2.840 1.00 92.69 177 ILE A N 1
ATOM 1356 C CA . ILE A 1 177 ? 11.988 2.843 -3.362 1.00 92.69 177 ILE A CA 1
ATOM 1357 C C . ILE A 1 177 ? 11.443 1.931 -2.261 1.00 92.69 177 ILE A C 1
ATOM 1359 O O . ILE A 1 177 ? 10.235 1.801 -2.106 1.00 92.69 177 ILE A O 1
ATOM 1363 N N . LEU A 1 178 ? 12.315 1.339 -1.445 1.00 94.56 178 LEU A N 1
ATOM 1364 C CA . LEU A 1 178 ? 11.888 0.528 -0.314 1.00 94.56 178 LEU A CA 1
ATOM 1365 C C . LEU A 1 178 ? 11.050 1.358 0.663 1.00 94.56 178 LEU A C 1
ATOM 1367 O O . LEU A 1 178 ? 9.960 0.937 1.039 1.00 94.56 178 LEU A O 1
ATOM 1371 N N . LEU A 1 179 ? 11.528 2.538 1.070 1.00 96.44 179 LEU A N 1
ATOM 1372 C CA . LEU A 1 179 ? 10.792 3.395 2.001 1.00 96.44 179 LEU A CA 1
ATOM 1373 C C . LEU A 1 179 ? 9.435 3.831 1.428 1.00 96.44 179 LEU A C 1
ATOM 1375 O O . LEU A 1 179 ? 8.430 3.790 2.144 1.00 96.44 179 LEU A O 1
ATOM 1379 N N . GLU A 1 180 ? 9.398 4.196 0.148 1.00 96.81 180 GLU A N 1
ATOM 1380 C CA . GLU A 1 180 ? 8.170 4.483 -0.595 1.00 96.81 180 GLU A CA 1
ATOM 1381 C C . GLU A 1 180 ? 7.213 3.287 -0.517 1.00 96.81 180 GLU A C 1
ATOM 1383 O O . GLU A 1 180 ? 6.107 3.419 -0.000 1.00 96.81 180 GLU A O 1
ATOM 1388 N N . THR A 1 181 ? 7.666 2.084 -0.867 1.00 96.88 181 THR A N 1
ATOM 1389 C CA . THR A 1 181 ? 6.814 0.890 -0.931 1.00 96.88 181 THR A CA 1
ATOM 1390 C C . THR A 1 181 ? 6.291 0.472 0.448 1.00 96.88 181 THR A C 1
ATOM 1392 O O . THR A 1 181 ? 5.122 0.102 0.597 1.00 96.88 181 THR A O 1
ATOM 1395 N N . LEU A 1 182 ? 7.121 0.562 1.494 1.00 98.06 182 LEU A N 1
ATOM 1396 C CA . LEU A 1 182 ? 6.710 0.255 2.868 1.00 98.06 182 LEU A CA 1
ATOM 1397 C C . LEU A 1 182 ? 5.671 1.257 3.391 1.00 98.06 182 LEU A C 1
ATOM 1399 O O . LEU A 1 182 ? 4.689 0.874 4.035 1.00 98.06 182 LEU A O 1
ATOM 1403 N N . THR A 1 183 ? 5.864 2.547 3.114 1.00 98.44 183 THR A N 1
ATOM 1404 C CA . THR A 1 183 ? 4.933 3.597 3.551 1.00 98.44 183 THR A CA 1
ATOM 1405 C C . THR A 1 183 ? 3.645 3.588 2.732 1.00 98.44 183 THR A C 1
ATOM 1407 O O . THR A 1 183 ? 2.565 3.769 3.300 1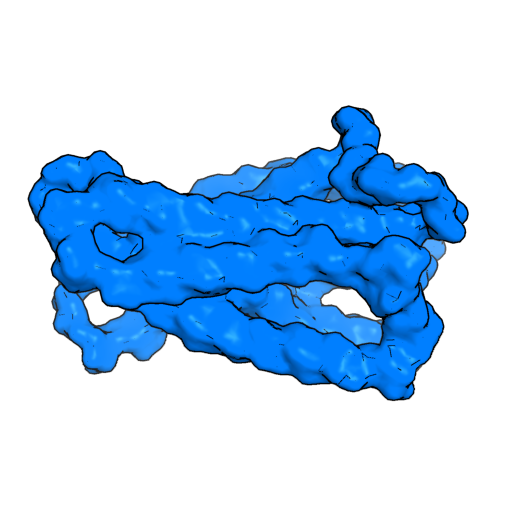.00 98.44 183 THR A O 1
ATOM 1410 N N . LEU A 1 184 ? 3.723 3.242 1.448 1.00 98.56 184 LEU A N 1
ATOM 1411 C CA . LEU A 1 184 ? 2.580 2.968 0.587 1.00 98.56 184 LEU A CA 1
ATOM 1412 C C . LEU A 1 184 ? 1.741 1.792 1.107 1.00 98.56 184 LEU A C 1
ATOM 1414 O O . LEU A 1 184 ? 0.515 1.894 1.166 1.00 98.56 184 LEU A O 1
ATOM 1418 N N . ALA A 1 185 ? 2.370 0.702 1.559 1.00 98.62 185 ALA A N 1
ATOM 1419 C CA . ALA A 1 185 ? 1.662 -0.432 2.156 1.00 98.62 185 ALA A CA 1
ATOM 1420 C C . ALA A 1 185 ? 0.853 -0.029 3.400 1.00 98.62 185 ALA A C 1
ATOM 1422 O O . ALA A 1 185 ? -0.313 -0.402 3.538 1.00 98.62 185 ALA A O 1
ATOM 1423 N N . LEU A 1 186 ? 1.430 0.790 4.287 1.00 98.69 186 LEU A N 1
ATOM 1424 C CA . LEU A 1 186 ? 0.724 1.327 5.459 1.00 98.69 186 LEU A CA 1
ATOM 1425 C C . LEU A 1 186 ? -0.385 2.317 5.073 1.00 98.69 186 LEU A C 1
ATOM 1427 O O . LEU A 1 186 ? -1.469 2.296 5.663 1.00 98.69 186 LEU A O 1
ATOM 1431 N N . CYS A 1 187 ? -0.127 3.157 4.069 1.00 98.69 187 CYS A N 1
ATOM 1432 C CA . CYS A 1 187 ? -1.083 4.113 3.521 1.00 98.69 187 CYS A CA 1
ATOM 1433 C C . CYS A 1 187 ? -2.339 3.392 3.002 1.00 98.69 187 CYS A C 1
ATOM 1435 O O . CYS A 1 187 ? -3.464 3.646 3.448 1.00 98.69 187 CYS A O 1
ATOM 1437 N N . LEU A 1 188 ? -2.137 2.406 2.127 1.00 98.75 188 LEU A N 1
ATOM 1438 C CA . LEU A 1 188 ? -3.197 1.592 1.544 1.00 98.75 188 LEU A CA 1
ATOM 1439 C C . LEU A 1 188 ? -3.879 0.693 2.578 1.00 98.75 188 LEU A C 1
ATOM 1441 O O . LEU A 1 188 ? -5.094 0.514 2.512 1.00 98.75 188 LEU A O 1
ATOM 1445 N N . ALA A 1 189 ? -3.155 0.187 3.581 1.00 98.62 189 ALA A N 1
ATOM 1446 C CA . ALA A 1 189 ? -3.767 -0.529 4.698 1.00 98.62 189 ALA A CA 1
ATOM 1447 C C . ALA A 1 189 ? -4.790 0.361 5.426 1.00 98.62 189 ALA A C 1
ATOM 1449 O O . ALA A 1 189 ? -5.927 -0.058 5.647 1.00 98.62 189 ALA A O 1
ATOM 1450 N N . GLY A 1 190 ? -4.440 1.615 5.726 1.00 98.25 190 GLY A N 1
ATOM 1451 C CA . GLY A 1 190 ? -5.378 2.591 6.285 1.00 98.25 190 GLY A CA 1
ATOM 1452 C C . GLY A 1 190 ? -6.571 2.874 5.363 1.00 98.25 190 GLY A C 1
ATOM 1453 O O . GLY A 1 190 ? -7.724 2.794 5.797 1.00 98.25 190 GLY A O 1
ATOM 1454 N N . GLY A 1 191 ? -6.306 3.155 4.084 1.00 97.88 191 GLY A N 1
ATOM 1455 C CA . GLY A 1 191 ? -7.321 3.513 3.090 1.00 97.88 191 GLY A CA 1
ATOM 1456 C C . GLY A 1 191 ? -8.312 2.382 2.797 1.00 97.88 191 GLY A C 1
ATOM 1457 O O . GLY A 1 191 ? -9.520 2.533 3.004 1.00 97.88 191 GLY A O 1
ATOM 1458 N N . CYS A 1 192 ? -7.810 1.220 2.371 1.00 98.12 192 CYS A N 1
ATOM 1459 C CA . CYS A 1 192 ? -8.621 0.041 2.064 1.00 98.12 192 CYS A CA 1
ATOM 1460 C C . CYS A 1 192 ? -9.273 -0.549 3.322 1.00 98.12 192 CYS A C 1
ATOM 1462 O O . CYS A 1 192 ? -10.435 -0.958 3.278 1.00 98.12 192 CYS A O 1
ATOM 1464 N N . GLY A 1 193 ? -8.578 -0.525 4.465 1.00 97.31 193 GLY A N 1
ATOM 1465 C CA . GLY A 1 193 ? -9.160 -0.891 5.756 1.00 97.31 193 GLY A CA 1
ATOM 1466 C C . GLY A 1 193 ? -10.351 -0.004 6.119 1.00 97.31 193 GLY A C 1
ATOM 1467 O O . GLY A 1 193 ? -11.398 -0.510 6.517 1.00 97.31 193 GLY A O 1
ATOM 1468 N N . GLY A 1 194 ? -10.237 1.310 5.908 1.00 97.06 194 GLY A N 1
ATOM 1469 C CA . GLY A 1 194 ? -11.334 2.263 6.082 1.00 97.06 194 GLY A CA 1
ATOM 1470 C C . GLY A 1 194 ? -12.547 1.948 5.204 1.00 97.06 194 GLY A C 1
ATOM 1471 O O . GLY A 1 194 ? -13.675 1.932 5.701 1.00 97.06 194 GLY A O 1
ATOM 1472 N N . LEU A 1 195 ? -12.332 1.625 3.924 1.00 96.75 195 LEU A N 1
ATOM 1473 C CA . LEU A 1 195 ? -13.413 1.196 3.029 1.00 96.75 195 LEU A CA 1
ATOM 1474 C C . LEU A 1 195 ? -14.083 -0.092 3.482 1.00 96.75 195 LEU A C 1
ATOM 1476 O O . LEU A 1 195 ? -15.312 -0.185 3.485 1.00 96.75 195 LEU A O 1
ATOM 1480 N N . TYR A 1 196 ? -13.286 -1.072 3.896 1.00 97.25 196 TYR A N 1
ATOM 1481 C CA . TYR A 1 196 ? -13.810 -2.328 4.398 1.00 97.25 196 TYR A CA 1
ATOM 1482 C C . TYR A 1 196 ? -14.704 -2.115 5.626 1.00 97.25 196 TYR A C 1
ATOM 1484 O O . TYR A 1 196 ? -15.787 -2.695 5.705 1.00 97.25 196 TYR A O 1
ATOM 1492 N N . LEU A 1 197 ? -14.312 -1.228 6.549 1.00 96.81 197 LEU A N 1
ATOM 1493 C CA . LEU A 1 197 ? -15.134 -0.862 7.707 1.00 96.81 197 LEU A CA 1
ATOM 1494 C C . LEU A 1 197 ? -16.476 -0.245 7.293 1.00 96.81 197 LEU A C 1
ATOM 1496 O O . LEU A 1 197 ? -17.504 -0.580 7.883 1.00 96.81 197 LEU A O 1
ATOM 1500 N N . VAL A 1 198 ? -16.489 0.619 6.271 1.00 95.88 198 VAL A N 1
ATOM 1501 C CA . VAL A 1 198 ? -17.731 1.186 5.718 1.00 95.88 198 VAL A CA 1
ATOM 1502 C C . VAL A 1 198 ? -18.612 0.084 5.124 1.00 95.88 198 VAL A C 1
ATOM 1504 O O . VAL A 1 198 ? -19.799 0.022 5.443 1.00 95.88 198 VAL A O 1
ATOM 1507 N N . ALA A 1 199 ? -18.039 -0.814 4.319 1.00 95.19 199 ALA A N 1
ATOM 1508 C CA . ALA A 1 199 ? -18.765 -1.907 3.669 1.00 95.19 199 ALA A CA 1
ATOM 1509 C C . ALA A 1 199 ? -19.329 -2.935 4.669 1.00 95.19 199 ALA A C 1
ATOM 1511 O O . ALA A 1 199 ? -20.401 -3.505 4.461 1.00 95.19 199 ALA A O 1
ATOM 1512 N N . ARG A 1 200 ? -18.624 -3.164 5.781 1.00 94.25 200 ARG A N 1
ATOM 1513 C CA . ARG A 1 200 ? -19.025 -4.085 6.855 1.00 94.25 200 ARG A CA 1
ATOM 1514 C C . ARG A 1 200 ? -19.932 -3.466 7.905 1.00 94.25 200 ARG A C 1
ATOM 1516 O O . ARG A 1 200 ? -20.441 -4.200 8.750 1.00 94.25 200 ARG A O 1
ATOM 1523 N N . ARG A 1 201 ? -20.147 -2.149 7.869 1.00 93.00 201 ARG A N 1
ATOM 1524 C CA . ARG A 1 201 ? -20.810 -1.414 8.950 1.00 93.00 201 ARG A CA 1
ATOM 1525 C C . ARG A 1 201 ? -22.138 -2.031 9.383 1.00 93.00 201 ARG A C 1
ATOM 1527 O O . ARG A 1 201 ? -22.334 -2.259 10.568 1.00 93.00 201 ARG A O 1
ATOM 1534 N N . ASN A 1 202 ? -23.007 -2.337 8.423 1.00 90.88 202 ASN A N 1
ATOM 1535 C CA . ASN A 1 202 ? -24.341 -2.881 8.697 1.00 90.88 202 ASN A CA 1
ATOM 1536 C C . ASN A 1 202 ? -24.325 -4.369 9.088 1.00 90.88 202 ASN A C 1
ATOM 1538 O O . ASN A 1 202 ? -25.335 -4.876 9.556 1.00 90.88 202 ASN A O 1
ATOM 1542 N N . LYS A 1 203 ? -23.213 -5.081 8.858 1.00 91.12 203 LYS A N 1
ATOM 1543 C CA . LYS A 1 203 ? -23.082 -6.515 9.159 1.00 91.12 203 LYS A CA 1
ATOM 1544 C C . LYS A 1 203 ? -22.560 -6.765 10.572 1.00 91.12 203 LYS A C 1
ATOM 1546 O O . LYS A 1 203 ? -23.011 -7.697 11.219 1.00 91.12 203 LYS A O 1
ATOM 1551 N N . ASP A 1 204 ? -21.593 -5.967 11.020 1.00 90.94 204 ASP A N 1
ATOM 1552 C CA . ASP A 1 204 ? -20.986 -6.115 12.352 1.00 90.94 204 ASP A CA 1
ATOM 1553 C C . ASP A 1 204 ? -21.646 -5.242 13.427 1.00 90.94 204 ASP A C 1
ATOM 1555 O O . ASP A 1 204 ? -21.583 -5.576 14.605 1.00 90.94 204 ASP A O 1
ATOM 1559 N N . ASP A 1 205 ? -22.202 -4.098 13.018 1.00 88.75 205 ASP A N 1
ATOM 1560 C CA . ASP A 1 205 ? -22.867 -3.083 13.842 1.00 88.75 205 ASP A CA 1
ATOM 1561 C C . ASP A 1 205 ? -22.290 -2.869 15.255 1.00 88.75 205 ASP A C 1
ATOM 1563 O O . ASP A 1 205 ? -22.940 -3.019 16.288 1.00 88.75 205 ASP A O 1
ATOM 1567 N N . PHE A 1 206 ? -21.027 -2.448 15.322 1.00 91.62 206 PHE A N 1
ATOM 1568 C CA . PHE A 1 206 ? -20.375 -2.087 16.586 1.00 91.62 206 PHE A CA 1
ATOM 1569 C C . PHE A 1 206 ? -20.752 -0.696 17.132 1.00 91.62 206 PHE A C 1
ATOM 1571 O O . PHE A 1 206 ? -20.132 -0.232 18.095 1.00 91.62 206 PHE A O 1
ATOM 1578 N N . GLY A 1 207 ? -21.765 -0.041 16.556 1.00 93.38 207 GLY A N 1
ATOM 1579 C CA . GLY A 1 207 ? -22.295 1.240 17.018 1.00 93.38 207 GLY A CA 1
ATOM 1580 C C . GLY A 1 207 ? -21.601 2.486 16.450 1.00 93.38 207 GLY A C 1
ATOM 1581 O O . GLY A 1 207 ? -20.472 2.464 15.952 1.00 93.38 207 GLY A O 1
ATOM 1582 N N . ARG A 1 208 ? -22.304 3.624 16.525 1.00 93.38 208 ARG A N 1
ATOM 1583 C CA . ARG A 1 208 ? -21.895 4.909 15.925 1.00 93.38 208 ARG A CA 1
ATOM 1584 C C . ARG A 1 208 ? -20.538 5.409 16.423 1.00 93.38 208 ARG A C 1
ATOM 1586 O O . ARG A 1 208 ? -19.717 5.820 15.606 1.00 93.38 208 ARG A O 1
ATOM 1593 N N . ASP A 1 209 ? -20.305 5.375 17.731 1.00 94.12 209 ASP A N 1
ATOM 1594 C CA . ASP A 1 209 ? -19.076 5.891 18.347 1.00 94.12 209 ASP A CA 1
ATOM 1595 C C . ASP A 1 209 ? -17.840 5.121 17.891 1.00 94.12 209 ASP A C 1
ATOM 1597 O O . ASP A 1 209 ? -16.803 5.713 17.587 1.00 94.12 209 ASP A O 1
ATOM 1601 N N . TYR A 1 210 ? -17.979 3.799 17.783 1.00 95.31 210 TYR A N 1
ATOM 1602 C CA . TYR A 1 210 ? -16.928 2.930 17.285 1.00 95.31 210 TYR A CA 1
ATOM 1603 C C . TYR A 1 210 ? -16.539 3.295 15.849 1.00 95.31 210 TYR A C 1
ATOM 1605 O O . TYR A 1 210 ? -15.361 3.522 15.573 1.00 95.31 210 TYR A O 1
ATOM 1613 N N . TYR A 1 211 ? -17.509 3.405 14.935 1.00 95.62 211 TYR A N 1
ATOM 1614 C CA . TYR A 1 211 ? -17.221 3.766 13.541 1.00 95.62 211 TYR A CA 1
ATOM 1615 C C . TYR A 1 211 ? -16.750 5.218 13.399 1.00 95.62 211 TYR A C 1
ATOM 1617 O O . TYR A 1 211 ? -15.898 5.517 12.566 1.00 95.62 211 TYR A O 1
ATOM 1625 N N . GLY A 1 212 ? -17.240 6.127 14.244 1.00 95.50 212 GLY A N 1
ATOM 1626 C CA . GLY A 1 212 ? -16.738 7.498 14.313 1.00 95.50 212 GLY A CA 1
ATOM 1627 C C . GLY A 1 212 ? -15.257 7.567 14.697 1.00 95.50 212 GLY A C 1
ATOM 1628 O O . GLY A 1 212 ? -14.531 8.400 14.160 1.00 95.50 212 GLY A O 1
ATOM 1629 N N . PHE A 1 213 ? -14.798 6.686 15.589 1.00 95.69 213 PHE A N 1
ATOM 1630 C CA . PHE A 1 213 ? -13.391 6.573 15.971 1.00 95.69 213 PHE A CA 1
ATOM 1631 C C . PHE A 1 213 ? -12.553 5.853 14.906 1.00 95.69 213 PHE A C 1
ATOM 1633 O O . PHE A 1 213 ? -11.526 6.369 14.467 1.00 95.69 213 PHE A O 1
ATOM 1640 N N . THR A 1 214 ? -12.985 4.669 14.473 1.00 96.56 214 THR A N 1
ATOM 1641 C CA . THR A 1 214 ? -12.171 3.788 13.624 1.00 96.56 214 THR A CA 1
ATOM 1642 C C . THR A 1 214 ? -11.996 4.300 12.206 1.00 96.56 214 THR A C 1
ATOM 1644 O O . THR A 1 214 ? -10.911 4.141 11.657 1.00 96.56 214 THR A O 1
ATOM 1647 N N . LEU A 1 215 ? -12.987 4.990 11.631 1.00 97.38 215 LEU A N 1
ATOM 1648 C CA . LEU A 1 215 ? -12.820 5.619 10.318 1.00 97.38 215 LEU A CA 1
ATOM 1649 C C . LEU A 1 215 ? -11.779 6.744 10.351 1.00 97.38 215 LEU A C 1
ATOM 1651 O O . LEU A 1 215 ? -10.993 6.866 9.416 1.00 97.38 215 LEU A O 1
ATOM 1655 N N . LYS A 1 216 ? -11.713 7.524 11.441 1.00 97.69 216 LYS A N 1
ATOM 1656 C CA . LYS A 1 216 ? -10.644 8.521 11.622 1.00 97.69 216 LYS A CA 1
ATOM 1657 C C . LYS A 1 216 ? -9.293 7.847 11.786 1.00 97.69 216 LYS A C 1
ATOM 1659 O O . LYS A 1 216 ? -8.311 8.323 11.238 1.00 97.69 216 LYS A O 1
ATOM 1664 N N . LEU A 1 217 ? -9.233 6.753 12.544 1.00 97.44 217 LEU A N 1
ATOM 1665 C CA . LEU A 1 217 ? -7.993 6.011 12.743 1.00 97.44 217 LEU A CA 1
ATOM 1666 C C . LEU A 1 217 ? -7.460 5.434 11.424 1.00 97.44 217 LEU A C 1
ATOM 1668 O O . LEU A 1 217 ? -6.286 5.626 11.123 1.00 97.44 217 LEU A O 1
ATOM 1672 N N . ALA A 1 218 ? -8.313 4.785 10.628 1.00 98.12 218 ALA A N 1
ATOM 1673 C CA . ALA A 1 218 ? -7.937 4.267 9.312 1.00 98.12 218 ALA A CA 1
ATOM 1674 C C . ALA A 1 218 ? -7.471 5.399 8.382 1.00 98.12 218 ALA A C 1
ATOM 1676 O O . ALA A 1 218 ? -6.406 5.305 7.777 1.00 98.12 218 ALA A O 1
ATOM 1677 N N . ALA A 1 219 ? -8.216 6.510 8.344 1.00 98.44 219 ALA A N 1
ATOM 1678 C CA . ALA A 1 219 ? -7.847 7.677 7.553 1.00 98.44 219 ALA A CA 1
ATOM 1679 C C . ALA A 1 219 ? -6.520 8.311 8.008 1.00 98.44 219 ALA A C 1
ATOM 1681 O O . ALA A 1 219 ? -5.762 8.770 7.164 1.00 98.44 219 ALA A O 1
ATOM 1682 N N . ARG A 1 220 ? -6.198 8.301 9.311 1.00 98.38 220 ARG A N 1
ATOM 1683 C CA . ARG A 1 220 ? -4.919 8.815 9.834 1.00 98.38 220 ARG A CA 1
ATOM 1684 C C . ARG A 1 220 ? -3.743 7.950 9.414 1.00 98.38 220 ARG A C 1
ATOM 1686 O O . ARG A 1 220 ? -2.713 8.498 9.046 1.00 98.38 220 ARG A O 1
ATOM 1693 N N . TRP A 1 221 ? -3.899 6.626 9.451 1.00 98.38 221 TRP A N 1
ATOM 1694 C CA . TRP A 1 221 ? -2.896 5.716 8.897 1.00 98.38 221 TRP A CA 1
ATOM 1695 C C . TRP A 1 221 ? -2.665 5.996 7.413 1.00 98.38 221 TRP A C 1
ATOM 1697 O O . TRP A 1 221 ? -1.519 6.159 7.006 1.00 98.38 221 TRP A O 1
ATOM 1707 N N . ALA A 1 222 ? -3.748 6.153 6.646 1.00 98.62 222 ALA A N 1
ATOM 1708 C CA . ALA A 1 222 ? -3.673 6.496 5.231 1.00 98.62 222 ALA A CA 1
ATOM 1709 C C . ALA A 1 222 ? -2.973 7.845 4.995 1.00 98.62 222 ALA A C 1
ATOM 1711 O O . ALA A 1 222 ? -2.042 7.944 4.207 1.00 98.62 222 ALA A O 1
ATOM 1712 N N . PHE A 1 223 ? -3.368 8.876 5.740 1.00 98.75 223 PHE A N 1
ATOM 1713 C CA . PHE A 1 223 ? -2.843 10.227 5.601 1.00 98.75 223 PHE A CA 1
ATOM 1714 C C . PHE A 1 223 ? -1.366 10.331 5.996 1.00 98.75 223 PHE A C 1
ATOM 1716 O O . PHE A 1 223 ? -0.555 10.766 5.189 1.00 98.75 223 PHE A O 1
ATOM 1723 N N . PHE A 1 224 ? -0.988 9.924 7.212 1.00 98.62 224 PHE A N 1
ATOM 1724 C CA . PHE A 1 224 ? 0.379 10.134 7.697 1.00 98.62 224 PHE A CA 1
ATOM 1725 C C . PHE A 1 224 ? 1.401 9.242 6.995 1.00 98.62 224 PHE A C 1
ATOM 1727 O O . PHE A 1 224 ? 2.459 9.737 6.617 1.00 98.62 224 PHE A O 1
ATOM 1734 N N . ALA A 1 225 ? 1.094 7.959 6.774 1.00 98.62 225 ALA A N 1
ATOM 1735 C CA . ALA A 1 225 ? 1.979 7.106 5.982 1.00 98.62 225 ALA A CA 1
ATOM 1736 C C . ALA A 1 225 ? 2.035 7.587 4.526 1.00 98.62 225 ALA A C 1
ATOM 1738 O O . ALA A 1 225 ? 3.099 7.620 3.917 1.00 98.62 225 ALA A O 1
ATOM 1739 N N . GLY A 1 226 ? 0.899 8.046 4.004 1.00 98.69 226 GLY A N 1
ATOM 1740 C CA . GLY A 1 226 ? 0.784 8.593 2.667 1.00 98.69 226 GLY A CA 1
ATOM 1741 C C . GLY A 1 226 ? 1.559 9.896 2.432 1.00 98.69 226 GLY A C 1
ATOM 1742 O O . GLY A 1 226 ? 2.058 10.102 1.333 1.00 98.69 226 GLY A O 1
ATOM 1743 N N . LEU A 1 227 ? 1.733 10.752 3.446 1.00 98.69 227 LEU A N 1
ATOM 1744 C CA . LEU A 1 227 ? 2.616 11.924 3.356 1.00 98.69 227 LEU A CA 1
ATOM 1745 C C . LEU A 1 227 ? 4.083 11.516 3.165 1.00 98.69 227 LEU A C 1
ATOM 1747 O O . LEU A 1 227 ? 4.784 12.117 2.354 1.00 98.69 227 LEU A O 1
ATOM 1751 N N . VAL A 1 228 ? 4.539 10.487 3.889 1.00 98.62 228 VAL A N 1
ATOM 1752 C CA . VAL A 1 228 ? 5.905 9.958 3.741 1.00 98.62 228 VAL A CA 1
ATOM 1753 C C . VAL A 1 228 ? 6.074 9.297 2.372 1.00 98.62 228 VAL A C 1
ATOM 1755 O O . VAL A 1 228 ? 7.065 9.555 1.689 1.00 98.62 228 VAL A O 1
ATOM 1758 N N . HIS A 1 229 ? 5.077 8.526 1.933 1.00 98.31 229 HIS A N 1
ATOM 1759 C CA . HIS A 1 229 ? 5.000 7.972 0.578 1.00 98.31 229 HIS A CA 1
ATOM 1760 C C . HIS A 1 229 ? 5.107 9.066 -0.492 1.00 98.31 229 HIS A C 1
ATOM 1762 O O . HIS A 1 229 ? 5.981 9.010 -1.345 1.00 98.31 229 HIS A O 1
ATOM 1768 N N . LEU A 1 230 ? 4.294 10.124 -0.420 1.00 98.38 230 LEU A N 1
ATOM 1769 C CA . LEU A 1 230 ? 4.310 11.184 -1.431 1.00 98.38 230 LEU A CA 1
ATOM 1770 C C . LEU A 1 230 ? 5.650 11.937 -1.465 1.00 98.38 230 LEU A C 1
ATOM 1772 O O . LEU A 1 230 ? 6.149 12.254 -2.544 1.00 98.38 230 LEU A O 1
ATOM 1776 N N . ALA A 1 231 ? 6.254 12.196 -0.302 1.00 98.31 231 ALA A N 1
ATOM 1777 C CA . ALA A 1 231 ? 7.565 12.837 -0.222 1.00 98.31 231 ALA A CA 1
ATOM 1778 C C . ALA A 1 231 ? 8.676 11.960 -0.828 1.00 98.31 231 ALA A C 1
ATOM 1780 O O . ALA A 1 231 ? 9.522 12.453 -1.576 1.00 98.31 231 ALA A O 1
ATOM 1781 N N . THR A 1 232 ? 8.661 10.658 -0.537 1.00 97.12 232 THR A N 1
ATOM 1782 C CA . THR A 1 232 ? 9.640 9.701 -1.077 1.00 97.12 232 THR A CA 1
ATOM 1783 C C . THR A 1 232 ? 9.442 9.458 -2.569 1.00 97.12 232 THR A C 1
ATOM 1785 O O . THR A 1 232 ? 10.422 9.464 -3.310 1.00 97.12 232 THR A O 1
ATOM 1788 N N . LEU A 1 233 ? 8.196 9.372 -3.037 1.00 97.38 233 LEU A N 1
ATOM 1789 C CA . LEU A 1 233 ? 7.859 9.304 -4.456 1.00 97.38 233 LEU A CA 1
ATOM 1790 C C . LEU A 1 233 ? 8.352 10.544 -5.215 1.00 97.38 233 LEU A C 1
ATOM 1792 O O . LEU A 1 233 ? 8.991 10.415 -6.255 1.00 97.38 233 LEU A O 1
ATOM 1796 N N . GLY A 1 234 ? 8.131 11.745 -4.667 1.00 97.44 234 GLY A N 1
ATOM 1797 C CA . GLY A 1 234 ? 8.652 12.988 -5.239 1.00 97.44 234 GLY A CA 1
ATOM 1798 C C . GLY A 1 234 ? 10.183 13.013 -5.308 1.00 97.44 234 GLY A C 1
ATOM 1799 O O . GLY A 1 234 ? 10.747 13.431 -6.318 1.00 97.44 234 GLY A O 1
ATOM 1800 N N . HIS A 1 235 ? 10.865 12.509 -4.274 1.00 96.19 235 HIS A N 1
ATOM 1801 C CA . HIS A 1 235 ? 12.323 12.365 -4.279 1.00 96.19 235 HIS A CA 1
ATOM 1802 C C . HIS A 1 235 ? 12.811 11.397 -5.371 1.00 96.19 235 HIS A C 1
ATOM 1804 O O . HIS A 1 235 ? 13.749 11.725 -6.098 1.00 96.19 235 HIS A O 1
ATOM 1810 N N . ILE A 1 236 ? 12.156 10.239 -5.522 1.00 94.75 236 ILE A N 1
ATOM 1811 C CA . ILE A 1 236 ? 12.470 9.256 -6.569 1.00 94.75 236 ILE A CA 1
ATOM 1812 C C . ILE A 1 236 ? 12.282 9.876 -7.956 1.00 94.75 236 ILE A C 1
ATOM 1814 O O . ILE A 1 236 ? 13.199 9.832 -8.772 1.00 94.75 236 ILE A O 1
ATOM 1818 N N . TYR A 1 237 ? 11.132 10.501 -8.213 1.00 95.62 237 TYR A N 1
ATOM 1819 C CA . TYR A 1 237 ? 10.845 11.148 -9.492 1.00 95.62 237 TYR A CA 1
ATOM 1820 C C . TYR A 1 237 ? 11.839 12.257 -9.828 1.00 95.62 237 TYR A C 1
ATOM 1822 O O . TYR A 1 237 ? 12.329 12.305 -10.951 1.00 95.62 237 TYR A O 1
ATOM 1830 N N . ASN A 1 238 ? 12.219 13.089 -8.856 1.00 95.19 238 ASN A N 1
ATOM 1831 C CA . ASN A 1 238 ? 13.251 14.102 -9.060 1.00 95.19 238 ASN A CA 1
ATOM 1832 C C . ASN A 1 238 ? 14.609 13.483 -9.434 1.00 95.19 238 ASN A C 1
ATOM 1834 O O . ASN A 1 238 ? 15.286 13.976 -10.332 1.00 95.19 238 ASN A O 1
ATOM 1838 N N . GLY A 1 239 ? 15.002 12.390 -8.772 1.00 92.44 239 GLY A N 1
ATOM 1839 C CA . GLY A 1 239 ? 16.250 11.686 -9.078 1.00 92.44 239 GLY A CA 1
ATOM 1840 C C . GLY A 1 239 ? 16.246 10.975 -10.436 1.00 92.44 239 GLY A C 1
ATOM 1841 O O . GLY A 1 239 ? 17.296 10.857 -11.064 1.00 92.44 239 GLY A O 1
ATOM 1842 N N . LEU A 1 240 ? 15.076 10.536 -10.906 1.00 92.00 240 LEU A N 1
ATOM 1843 C CA . LEU A 1 240 ? 14.904 9.878 -12.204 1.00 92.00 240 LEU A CA 1
ATOM 1844 C C . LEU A 1 240 ? 14.634 10.858 -13.355 1.00 92.00 240 LEU A C 1
ATOM 1846 O O . LEU A 1 240 ? 14.733 10.475 -14.520 1.00 92.00 240 LEU A O 1
ATOM 1850 N N . TRP A 1 241 ? 14.330 12.121 -13.051 1.00 93.00 241 TRP A N 1
ATOM 1851 C CA . TRP A 1 241 ? 13.939 13.122 -14.042 1.00 93.00 241 TRP A CA 1
ATOM 1852 C C . TRP A 1 241 ? 14.956 13.331 -15.177 1.00 93.00 241 TRP A C 1
ATOM 1854 O O . TRP A 1 241 ? 14.524 13.352 -16.328 1.00 93.00 241 TRP A O 1
ATOM 1864 N N . PRO A 1 242 ? 16.284 13.396 -14.931 1.00 93.19 242 PRO A N 1
ATOM 1865 C CA . PRO A 1 242 ? 17.262 13.534 -16.015 1.00 93.19 242 PRO A CA 1
ATOM 1866 C C . PRO A 1 242 ? 17.241 12.371 -17.017 1.00 93.19 242 PRO A C 1
ATOM 1868 O O . PRO A 1 242 ? 17.523 12.566 -18.195 1.00 93.19 242 PRO A O 1
ATOM 1871 N N . PHE A 1 243 ? 16.899 11.163 -16.559 1.00 90.38 243 PHE A N 1
ATOM 1872 C CA . PHE A 1 243 ? 16.749 9.997 -17.431 1.00 90.38 243 PHE A CA 1
ATOM 1873 C C . PHE A 1 243 ? 15.422 10.050 -18.190 1.00 90.38 243 PHE A C 1
ATOM 1875 O O . PHE A 1 243 ? 15.377 9.748 -19.379 1.00 90.38 243 PHE A O 1
ATOM 1882 N N . ALA A 1 244 ? 14.352 10.491 -17.524 1.00 90.69 244 ALA A N 1
ATOM 1883 C CA . ALA A 1 244 ? 13.033 10.614 -18.132 1.00 90.69 244 ALA A CA 1
ATOM 1884 C C . ALA A 1 244 ? 12.994 11.652 -19.266 1.00 90.69 244 ALA A C 1
ATOM 1886 O O . ALA A 1 244 ? 12.355 11.410 -20.288 1.00 90.69 244 ALA A O 1
ATOM 1887 N N . THR A 1 245 ? 13.693 12.784 -19.130 1.00 93.62 245 THR A N 1
ATOM 1888 C CA . THR A 1 245 ? 13.746 13.820 -20.179 1.00 93.62 245 THR A CA 1
ATOM 1889 C C . THR A 1 245 ? 14.570 13.407 -21.393 1.00 93.62 245 THR A C 1
ATOM 1891 O O . THR A 1 245 ? 14.290 13.868 -22.496 1.00 93.62 245 THR A O 1
ATOM 1894 N N . ALA A 1 246 ? 15.563 12.536 -21.203 1.00 92.19 246 ALA A N 1
ATOM 1895 C CA . ALA A 1 246 ? 16.363 11.968 -22.284 1.00 92.19 246 ALA A CA 1
ATOM 1896 C C . ALA A 1 246 ? 15.667 10.794 -23.001 1.00 92.19 246 ALA A C 1
ATOM 1898 O O . ALA A 1 246 ? 16.130 10.363 -24.057 1.00 92.19 246 ALA A O 1
ATOM 1899 N N . HIS A 1 247 ? 14.571 10.269 -22.443 1.00 91.31 247 HIS A N 1
ATOM 1900 C CA . HIS A 1 247 ? 13.840 9.135 -23.003 1.00 91.31 247 HIS A CA 1
ATOM 1901 C C . HIS A 1 247 ? 13.023 9.531 -24.239 1.00 91.31 247 HIS A C 1
ATOM 1903 O O . HIS A 1 247 ? 12.427 10.608 -24.286 1.00 91.31 247 HIS A O 1
ATOM 1909 N N . ALA A 1 248 ? 12.876 8.612 -25.198 1.00 88.44 248 ALA A N 1
ATOM 1910 C CA . ALA A 1 248 ? 12.044 8.820 -26.391 1.00 88.44 248 ALA A CA 1
ATOM 1911 C C . ALA A 1 248 ? 10.549 9.049 -26.068 1.00 88.44 248 ALA A C 1
ATOM 1913 O O . ALA A 1 248 ? 9.813 9.614 -26.873 1.00 88.44 248 ALA A O 1
ATOM 1914 N N . ALA A 1 249 ? 10.113 8.637 -24.874 1.00 88.38 249 ALA A N 1
ATOM 1915 C CA . ALA A 1 249 ? 8.744 8.749 -24.367 1.00 88.38 249 ALA A CA 1
ATOM 1916 C C . ALA A 1 249 ? 8.603 9.824 -23.267 1.00 88.38 249 ALA A C 1
ATOM 1918 O O . ALA A 1 249 ? 7.737 9.713 -22.397 1.00 88.38 249 ALA A O 1
ATOM 1919 N N . SER A 1 250 ? 9.467 10.845 -23.275 1.00 90.19 250 SER A N 1
ATOM 1920 C CA . SER A 1 250 ? 9.555 11.876 -22.228 1.00 90.19 250 SER A CA 1
ATOM 1921 C C . SER A 1 250 ? 8.220 12.564 -21.914 1.00 90.19 250 SER A C 1
ATOM 1923 O O . SER A 1 250 ? 7.900 12.752 -20.740 1.00 90.19 250 SER A O 1
ATOM 1925 N N . ASP A 1 251 ? 7.390 12.846 -22.923 1.00 90.94 251 ASP A N 1
ATOM 1926 C CA . ASP A 1 251 ? 6.047 13.412 -22.729 1.00 90.94 251 ASP A CA 1
ATOM 1927 C C . ASP A 1 251 ? 5.138 12.477 -21.914 1.00 90.94 251 ASP A C 1
ATOM 1929 O O . ASP A 1 251 ? 4.487 12.901 -20.956 1.00 90.94 251 ASP A O 1
ATOM 1933 N N . LEU A 1 252 ? 5.098 11.184 -22.255 1.00 90.19 252 LEU A N 1
ATOM 1934 C CA . LEU A 1 252 ? 4.281 10.194 -21.542 1.00 90.19 252 LEU A CA 1
ATOM 1935 C C . LEU A 1 252 ? 4.781 9.981 -20.110 1.00 90.19 252 LEU A C 1
ATOM 1937 O O . LEU A 1 252 ? 3.969 9.850 -19.188 1.00 90.19 252 LEU A O 1
ATOM 1941 N N . LEU A 1 253 ? 6.102 9.986 -19.914 1.00 92.25 253 LEU A N 1
ATOM 1942 C CA . LEU A 1 253 ? 6.724 9.927 -18.592 1.00 92.25 253 LEU A CA 1
ATOM 1943 C C . LEU A 1 253 ? 6.342 11.149 -17.750 1.00 92.25 253 LEU A C 1
ATOM 1945 O O . LEU A 1 253 ? 5.910 10.987 -16.609 1.00 92.25 253 LEU A O 1
ATOM 1949 N N . PHE A 1 254 ? 6.408 12.357 -18.315 1.00 94.44 254 PHE A N 1
ATOM 1950 C CA . PHE A 1 254 ? 6.003 13.586 -17.632 1.00 94.44 254 PHE A CA 1
ATOM 1951 C C . PHE A 1 254 ? 4.538 13.540 -17.179 1.00 94.44 254 PHE A C 1
ATOM 1953 O O . PHE A 1 254 ? 4.238 13.832 -16.015 1.00 94.44 254 PHE A O 1
ATOM 1960 N N . TRP A 1 255 ? 3.624 13.133 -18.066 1.00 93.94 255 TRP A N 1
ATOM 1961 C CA . TRP A 1 255 ? 2.202 13.035 -17.737 1.00 93.94 255 TRP A CA 1
ATOM 1962 C C . TRP A 1 255 ? 1.908 11.935 -16.716 1.00 93.94 255 TRP A C 1
ATOM 1964 O O . TRP A 1 255 ? 1.143 12.175 -15.784 1.00 93.94 255 TRP A O 1
ATOM 1974 N N . SER A 1 256 ? 2.544 10.765 -16.826 1.00 93.62 256 SER A N 1
ATOM 1975 C CA . SER A 1 256 ? 2.374 9.665 -15.860 1.00 93.62 256 SER A CA 1
ATOM 1976 C C . SER A 1 256 ? 2.860 10.064 -14.466 1.00 93.62 256 SER A C 1
ATOM 1978 O O . SER A 1 256 ? 2.158 9.861 -13.473 1.00 93.62 256 SER A O 1
ATOM 1980 N N . MET A 1 257 ? 4.026 10.710 -14.399 1.00 95.88 257 MET A N 1
ATOM 1981 C CA . MET A 1 257 ? 4.615 11.236 -13.169 1.00 95.88 257 MET A CA 1
ATOM 1982 C C . MET A 1 257 ? 3.707 12.288 -12.518 1.00 95.88 257 MET A C 1
ATOM 1984 O O . MET A 1 257 ? 3.337 12.170 -11.348 1.00 95.88 257 MET A O 1
ATOM 1988 N N . THR A 1 258 ? 3.305 13.300 -13.292 1.00 97.00 258 THR A N 1
ATOM 1989 C CA . THR A 1 258 ? 2.480 14.415 -12.810 1.00 97.00 258 THR A CA 1
ATOM 1990 C C . THR A 1 258 ? 1.101 13.937 -12.364 1.00 97.00 258 THR A C 1
ATOM 1992 O O . THR A 1 258 ? 0.635 14.322 -11.290 1.00 97.00 258 THR A O 1
ATOM 1995 N N . ALA A 1 259 ? 0.462 13.053 -13.137 1.00 97.56 259 ALA A N 1
ATOM 1996 C CA . ALA A 1 259 ? -0.824 12.468 -12.778 1.00 97.56 259 ALA A CA 1
ATOM 1997 C C . ALA A 1 259 ? -0.722 11.641 -11.491 1.00 97.56 259 ALA A C 1
ATOM 1999 O O . ALA A 1 259 ? -1.552 11.800 -10.598 1.00 97.56 259 ALA A O 1
ATOM 2000 N N . SER A 1 260 ? 0.321 10.818 -11.351 1.00 98.00 260 SER A N 1
ATOM 2001 C CA . SER A 1 260 ? 0.569 10.033 -10.139 1.00 98.00 260 SER A CA 1
ATOM 2002 C C . SER A 1 260 ? 0.679 10.921 -8.891 1.00 98.00 260 SER A C 1
ATOM 2004 O O . SER A 1 260 ? -0.053 10.706 -7.922 1.00 98.00 260 SER A O 1
ATOM 2006 N N . LEU A 1 261 ? 1.515 11.968 -8.928 1.00 98.44 261 LEU A N 1
ATOM 2007 C CA . LEU A 1 261 ? 1.675 12.907 -7.809 1.00 98.44 261 LEU A CA 1
ATOM 2008 C C . LEU A 1 261 ? 0.372 13.647 -7.480 1.00 98.44 261 LEU A C 1
ATOM 2010 O O . LEU A 1 261 ? -0.004 13.743 -6.311 1.00 98.44 261 LEU A O 1
ATOM 2014 N N . ALA A 1 262 ? -0.331 14.153 -8.497 1.00 98.62 262 ALA A N 1
ATOM 2015 C CA . ALA A 1 262 ? -1.572 14.900 -8.309 1.00 98.62 262 ALA A CA 1
ATOM 2016 C C . ALA A 1 262 ? -2.677 14.024 -7.700 1.00 98.62 262 ALA A C 1
ATOM 2018 O O . ALA A 1 262 ? -3.343 14.431 -6.746 1.00 98.62 262 ALA A O 1
ATOM 2019 N N . LEU A 1 263 ? -2.853 12.804 -8.212 1.00 98.75 263 LEU A N 1
ATOM 2020 C CA . LEU A 1 263 ? -3.856 11.862 -7.722 1.00 98.75 263 LEU A CA 1
ATOM 2021 C C . LEU A 1 263 ? -3.547 11.401 -6.291 1.00 98.75 263 LEU A C 1
ATOM 2023 O O . LEU A 1 263 ? -4.461 11.353 -5.465 1.00 98.75 263 LEU A O 1
ATOM 2027 N N . TRP A 1 264 ? -2.274 11.143 -5.961 1.00 98.62 264 TRP A N 1
ATOM 2028 C CA . TRP A 1 264 ? -1.868 10.863 -4.582 1.00 98.62 264 TRP A CA 1
ATOM 2029 C C . TRP A 1 264 ? -2.135 12.051 -3.657 1.00 98.62 264 TRP A C 1
ATOM 2031 O O . TRP A 1 264 ? -2.739 11.870 -2.601 1.00 98.62 264 TRP A O 1
ATOM 2041 N N . ALA A 1 265 ? -1.768 13.273 -4.050 1.00 98.75 265 ALA A N 1
ATOM 2042 C CA . ALA A 1 265 ? -2.031 14.473 -3.256 1.00 98.75 265 ALA A CA 1
ATOM 2043 C C . ALA A 1 265 ? -3.535 14.675 -2.988 1.00 98.75 265 ALA A C 1
ATOM 2045 O O . ALA A 1 265 ? -3.934 14.965 -1.857 1.00 98.75 265 ALA A O 1
ATOM 2046 N N . LEU A 1 266 ? -4.385 14.451 -3.996 1.00 98.75 266 LEU A N 1
ATOM 2047 C CA . LEU A 1 266 ? -5.842 14.510 -3.855 1.00 98.75 266 LEU A CA 1
ATOM 2048 C C . LEU A 1 266 ? -6.380 13.409 -2.927 1.00 98.75 266 LEU A C 1
ATOM 2050 O O . LEU A 1 266 ? -7.212 13.691 -2.060 1.00 98.75 266 LEU A O 1
ATOM 2054 N N . ALA A 1 267 ? -5.891 12.171 -3.056 1.00 98.69 267 ALA A N 1
ATOM 2055 C CA . ALA A 1 267 ? -6.253 11.078 -2.154 1.00 98.69 267 ALA A CA 1
ATOM 2056 C C . ALA A 1 267 ? -5.894 11.412 -0.694 1.00 98.69 267 ALA A C 1
ATOM 2058 O O . ALA A 1 267 ? -6.723 11.248 0.207 1.00 98.69 267 ALA A O 1
ATOM 2059 N N . LEU A 1 268 ? -4.699 11.968 -0.461 1.00 98.69 268 LEU A N 1
ATOM 2060 C CA . LEU A 1 268 ? -4.257 12.402 0.865 1.00 98.69 268 LEU A CA 1
ATOM 2061 C C . LEU A 1 268 ? -5.103 13.542 1.414 1.00 98.69 268 LEU A C 1
ATOM 2063 O O . LEU A 1 268 ? -5.464 13.498 2.587 1.00 98.69 268 LEU A O 1
ATOM 2067 N N . ALA A 1 269 ? -5.475 14.527 0.597 1.00 98.62 269 ALA A N 1
ATOM 2068 C CA . ALA A 1 269 ? -6.357 15.605 1.034 1.00 98.62 269 ALA A CA 1
ATOM 2069 C C . ALA A 1 269 ? -7.702 15.056 1.547 1.00 98.62 269 ALA A C 1
ATOM 2071 O O . ALA A 1 269 ? -8.169 15.439 2.622 1.00 98.62 269 ALA A O 1
ATOM 2072 N N . LEU A 1 270 ? -8.295 14.090 0.840 1.00 98.56 270 LEU A N 1
ATOM 2073 C CA . LEU A 1 270 ? -9.559 13.453 1.225 1.00 98.56 270 LEU A CA 1
ATOM 2074 C C . LEU A 1 270 ? -9.443 12.574 2.485 1.00 98.56 270 LEU A C 1
ATOM 2076 O O . LEU A 1 270 ? -10.322 12.607 3.360 1.00 98.56 270 LEU A O 1
ATOM 2080 N N . TRP A 1 271 ? -8.352 11.816 2.631 1.00 98.56 271 TRP A N 1
ATOM 2081 C CA . TRP A 1 271 ? -8.062 11.103 3.879 1.00 98.56 271 TRP A CA 1
ATOM 2082 C C . TRP A 1 271 ? -7.768 12.065 5.034 1.00 98.56 271 TRP A C 1
ATOM 2084 O O . TRP A 1 271 ? -8.215 11.817 6.156 1.00 98.56 271 TRP A O 1
ATOM 2094 N N . GLY A 1 272 ? -7.121 13.200 4.775 1.00 98.25 272 GLY A N 1
ATOM 2095 C CA . GLY A 1 272 ? -6.924 14.289 5.730 1.00 98.25 272 GLY A CA 1
ATOM 2096 C C . GLY A 1 272 ? -8.257 14.852 6.228 1.00 98.25 272 GLY A C 1
ATOM 2097 O O . GLY A 1 272 ? -8.507 14.869 7.434 1.00 98.25 272 GLY A O 1
ATOM 2098 N N . ILE A 1 273 ? -9.175 15.193 5.316 1.00 97.75 273 ILE A N 1
ATOM 2099 C CA . ILE A 1 273 ? -10.536 15.644 5.659 1.00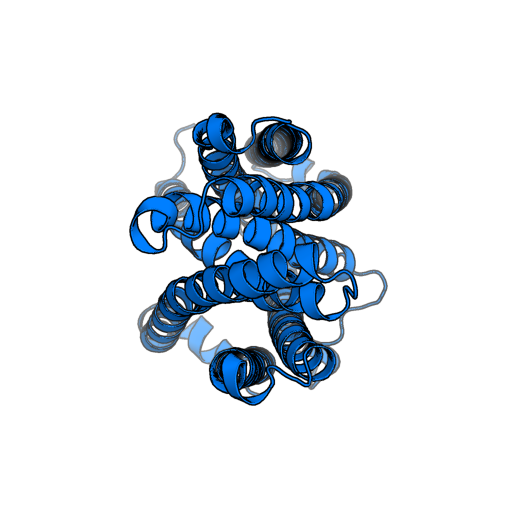 97.75 273 ILE A CA 1
ATOM 2100 C C . ILE A 1 273 ? -11.219 14.633 6.588 1.00 97.75 273 ILE A C 1
ATOM 2102 O O . ILE A 1 273 ? -11.766 15.007 7.626 1.00 97.75 273 ILE A O 1
ATOM 2106 N N . THR A 1 274 ? -11.152 13.339 6.268 1.00 97.19 274 THR A N 1
ATOM 2107 C CA . THR A 1 274 ? -11.768 12.294 7.102 1.00 97.19 274 THR A CA 1
ATOM 2108 C C . THR A 1 274 ? -11.084 12.159 8.469 1.00 97.19 274 THR A C 1
ATOM 2110 O O . THR A 1 274 ? -11.767 12.023 9.486 1.00 97.19 274 THR A O 1
ATOM 2113 N N . SER A 1 275 ? -9.752 12.245 8.514 1.00 97.06 275 SER A N 1
ATOM 2114 C CA . SER A 1 275 ? -8.919 12.109 9.721 1.00 97.06 275 SER A CA 1
ATOM 2115 C C . SER A 1 275 ? -9.213 13.156 10.790 1.00 97.06 275 SER A C 1
ATOM 2117 O O . SER A 1 275 ? -9.140 12.863 11.993 1.00 97.06 275 SER A O 1
ATOM 2119 N N . PHE A 1 276 ? -9.532 14.374 10.349 1.00 96.19 276 PHE A N 1
ATOM 2120 C CA . PHE A 1 276 ? -9.740 15.537 11.210 1.00 96.19 276 PHE A CA 1
ATOM 2121 C C . PHE A 1 276 ? -11.213 15.958 11.319 1.00 96.19 276 PHE A C 1
ATOM 2123 O O . PHE A 1 276 ? -11.546 16.816 12.131 1.00 96.19 276 PHE A O 1
ATOM 2130 N N . SER A 1 277 ? -12.129 15.318 10.586 1.00 95.56 277 SER A N 1
ATOM 2131 C CA . SER A 1 277 ? -13.559 15.632 10.663 1.00 95.56 277 SER A CA 1
ATOM 2132 C C . SER A 1 277 ? -14.180 15.217 11.999 1.00 95.56 277 SER A C 1
ATOM 2134 O O . SER A 1 277 ? -14.007 14.090 12.470 1.00 95.56 277 SER A O 1
ATOM 2136 N N . SER A 1 278 ? -15.024 16.073 12.580 1.00 93.12 278 SER A N 1
ATOM 2137 C CA . SER A 1 278 ? -15.915 15.705 13.694 1.00 93.12 278 SER A CA 1
ATOM 2138 C C . SER A 1 278 ? -16.982 14.682 13.283 1.00 93.12 278 SER A C 1
ATOM 2140 O O . SER A 1 278 ? -17.465 13.925 14.123 1.00 93.12 278 SER A O 1
ATOM 2142 N N . TYR A 1 279 ? -17.285 14.584 11.985 1.00 92.31 279 TYR A N 1
ATOM 2143 C CA . TYR A 1 279 ? -18.362 13.770 11.422 1.00 92.31 279 TYR A CA 1
ATOM 2144 C C . TYR A 1 279 ? -17.844 12.737 10.408 1.00 92.31 279 TYR A C 1
ATOM 2146 O O . TYR A 1 279 ? -18.410 12.600 9.327 1.00 92.31 279 TYR A O 1
ATOM 2154 N N . ALA A 1 280 ? -16.801 11.972 10.752 1.00 91.75 280 ALA A N 1
ATOM 2155 C CA . ALA A 1 280 ? -16.170 10.989 9.854 1.00 91.75 280 ALA A CA 1
ATOM 2156 C C . ALA A 1 280 ? -17.156 9.997 9.195 1.00 91.75 280 ALA A C 1
ATOM 2158 O O . ALA A 1 280 ? -16.994 9.641 8.033 1.00 91.75 280 ALA A O 1
ATOM 2159 N N . LEU A 1 281 ? -18.244 9.624 9.880 1.00 92.75 281 LEU A N 1
ATOM 2160 C CA . LEU A 1 281 ? -19.317 8.787 9.317 1.00 92.75 281 LEU A CA 1
ATOM 2161 C C . LEU A 1 281 ? -20.038 9.403 8.105 1.00 92.75 281 LEU A C 1
ATOM 2163 O O . LEU A 1 281 ? -20.608 8.673 7.295 1.00 92.75 281 LEU A O 1
ATOM 2167 N N . ARG A 1 282 ? -20.036 10.734 7.978 1.00 94.31 282 ARG A N 1
ATOM 2168 C CA . ARG A 1 282 ? -20.589 11.456 6.822 1.00 94.31 282 ARG A CA 1
ATOM 2169 C C . ARG A 1 282 ? -19.590 11.540 5.661 1.00 94.31 282 ARG A C 1
ATOM 2171 O O . ARG A 1 282 ? -19.997 11.837 4.545 1.00 94.31 282 ARG A O 1
ATOM 2178 N N . MET A 1 283 ? -18.318 11.207 5.898 1.00 95.12 283 MET A N 1
ATOM 2179 C CA . MET A 1 283 ? -17.216 11.294 4.928 1.00 95.12 283 MET A CA 1
ATOM 2180 C C . MET A 1 283 ? -16.942 9.969 4.199 1.00 95.12 283 MET A C 1
ATOM 2182 O O . MET A 1 283 ? -15.862 9.758 3.660 1.00 95.12 283 MET A O 1
ATOM 2186 N N . LYS A 1 284 ? -17.930 9.064 4.137 1.00 93.88 284 LYS A N 1
ATOM 2187 C CA . LYS A 1 284 ? -17.819 7.800 3.384 1.00 93.88 284 LYS A CA 1
ATOM 2188 C C . LYS A 1 284 ? -17.484 8.015 1.902 1.00 93.88 284 LYS A C 1
ATOM 2190 O O . LYS A 1 284 ? -16.758 7.214 1.326 1.00 93.88 284 LYS A O 1
ATOM 2195 N N . TRP A 1 285 ? -17.991 9.101 1.313 1.00 95.75 285 TRP A N 1
ATOM 2196 C CA . TRP A 1 285 ? -17.688 9.483 -0.065 1.00 95.75 285 TRP A CA 1
ATOM 2197 C C . TRP A 1 285 ? -16.207 9.846 -0.207 1.00 95.75 285 TRP A C 1
ATOM 2199 O O . TRP A 1 285 ? -15.560 9.349 -1.115 1.00 95.75 285 TRP A O 1
ATOM 2209 N N . ALA A 1 286 ? -15.646 10.609 0.738 1.00 97.19 286 ALA A N 1
ATOM 2210 C CA . ALA A 1 286 ? -14.245 11.014 0.708 1.00 97.19 286 ALA A CA 1
ATOM 2211 C C . ALA A 1 286 ? -13.318 9.800 0.827 1.00 97.19 286 ALA A C 1
ATOM 2213 O O . ALA A 1 286 ? -12.361 9.699 0.071 1.00 97.19 286 ALA A O 1
ATOM 2214 N N . LEU A 1 287 ? -13.637 8.842 1.709 1.00 96.06 287 LEU A N 1
ATOM 2215 C CA . LEU A 1 287 ? -12.905 7.573 1.800 1.00 96.06 287 LEU A CA 1
ATOM 2216 C C . LEU A 1 287 ? -12.934 6.794 0.478 1.00 96.06 287 LEU A C 1
ATOM 2218 O O . LEU A 1 287 ? -11.890 6.324 0.032 1.00 96.06 287 LEU A O 1
ATOM 2222 N N . PHE A 1 288 ? -14.116 6.658 -0.135 1.00 97.38 288 PHE A N 1
ATOM 2223 C CA . PHE A 1 288 ? -14.290 5.950 -1.408 1.00 97.38 288 PHE A CA 1
ATOM 2224 C C . PHE A 1 288 ? -13.520 6.622 -2.541 1.00 97.38 288 PHE A C 1
ATOM 2226 O O . PHE A 1 288 ? -12.699 5.978 -3.190 1.00 97.38 288 PHE A O 1
ATOM 2233 N N . THR A 1 289 ? -13.722 7.925 -2.729 1.00 98.31 289 THR A N 1
ATOM 2234 C CA . THR A 1 289 ? -13.033 8.703 -3.757 1.00 98.31 289 THR A CA 1
ATOM 2235 C C . THR A 1 289 ? -11.520 8.666 -3.554 1.00 98.31 289 THR A C 1
ATOM 2237 O O . THR A 1 289 ? -10.797 8.432 -4.514 1.00 98.31 289 THR A O 1
ATOM 2240 N N . ALA A 1 290 ? -11.026 8.805 -2.319 1.00 98.44 290 ALA A N 1
ATOM 2241 C CA . ALA A 1 290 ? -9.594 8.725 -2.027 1.00 98.44 290 ALA A CA 1
ATOM 2242 C C . ALA A 1 290 ? -8.985 7.378 -2.430 1.00 98.44 290 ALA A C 1
ATOM 2244 O O . ALA A 1 290 ? -7.908 7.344 -3.013 1.00 98.44 290 ALA A O 1
ATOM 2245 N N . ALA A 1 291 ? -9.676 6.268 -2.165 1.00 97.19 291 ALA A N 1
ATOM 2246 C CA . ALA A 1 291 ? -9.190 4.946 -2.544 1.00 97.19 291 ALA A CA 1
ATOM 2247 C C . ALA A 1 291 ? -9.172 4.734 -4.065 1.00 97.19 291 ALA A C 1
ATOM 2249 O O . ALA A 1 291 ? -8.218 4.162 -4.583 1.00 97.19 291 ALA A O 1
ATOM 2250 N N . VAL A 1 292 ? -10.191 5.217 -4.786 1.00 98.00 292 VAL A N 1
ATOM 2251 C CA . VAL A 1 292 ? -10.207 5.178 -6.259 1.00 98.00 292 VAL A CA 1
ATOM 2252 C C . VAL A 1 292 ? -9.049 6.001 -6.828 1.00 98.00 292 VAL A C 1
ATOM 2254 O O . VAL A 1 292 ? -8.328 5.521 -7.699 1.00 98.00 292 VAL A O 1
ATOM 2257 N N . LEU A 1 293 ? -8.824 7.206 -6.293 1.00 98.56 293 LEU A N 1
ATOM 2258 C CA . LEU A 1 293 ? -7.703 8.060 -6.688 1.00 98.56 293 LEU A CA 1
ATOM 2259 C C . LEU A 1 293 ? -6.352 7.414 -6.371 1.00 98.56 293 LEU A C 1
ATOM 2261 O O . LEU A 1 293 ? -5.461 7.477 -7.204 1.00 98.56 293 LEU A O 1
ATOM 2265 N N . ALA A 1 294 ? -6.205 6.753 -5.221 1.00 98.50 294 ALA A N 1
ATOM 2266 C CA . ALA A 1 294 ? -4.987 6.033 -4.851 1.00 98.50 294 ALA A CA 1
ATOM 2267 C C . ALA A 1 294 ? -4.680 4.868 -5.808 1.00 98.50 294 ALA A C 1
ATOM 2269 O O . ALA A 1 294 ? -3.535 4.688 -6.211 1.00 98.50 294 ALA A O 1
ATOM 2270 N N . VAL A 1 295 ? -5.697 4.105 -6.226 1.00 98.00 295 VAL A N 1
ATOM 2271 C CA . VAL A 1 295 ? -5.530 3.038 -7.229 1.00 98.00 295 VAL A CA 1
ATOM 2272 C C . VAL A 1 295 ? -5.155 3.618 -8.594 1.00 98.00 295 VAL A C 1
ATOM 2274 O O . VAL A 1 295 ? -4.259 3.094 -9.251 1.00 98.00 295 VAL A O 1
ATOM 2277 N N . ALA A 1 296 ? -5.788 4.718 -9.010 1.00 97.75 296 ALA A N 1
ATOM 2278 C CA . ALA A 1 296 ? -5.432 5.407 -10.250 1.00 97.75 296 ALA A CA 1
ATOM 2279 C C . ALA A 1 296 ? -4.005 5.987 -10.197 1.00 97.75 296 ALA A C 1
ATOM 2281 O O . ALA A 1 296 ? -3.242 5.837 -11.147 1.00 97.75 296 ALA A O 1
ATOM 2282 N N . ALA A 1 297 ? -3.614 6.581 -9.067 1.00 98.19 297 ALA A N 1
ATOM 2283 C CA . ALA A 1 297 ? -2.270 7.101 -8.834 1.00 98.19 297 ALA A CA 1
ATOM 2284 C C . ALA A 1 297 ? -1.212 5.994 -8.905 1.00 98.19 297 ALA A C 1
ATOM 2286 O O . ALA A 1 297 ? -0.149 6.200 -9.493 1.00 98.19 297 ALA A O 1
ATOM 2287 N N . LEU A 1 298 ? -1.528 4.819 -8.347 1.00 97.38 298 LEU A N 1
ATOM 2288 C CA . LEU A 1 298 ? -0.691 3.627 -8.421 1.00 97.38 298 LEU A CA 1
ATOM 2289 C C . LEU A 1 298 ? -0.569 3.114 -9.860 1.00 97.38 298 LEU A C 1
ATOM 2291 O O . LEU A 1 298 ? 0.530 2.779 -10.281 1.00 97.38 298 LEU A O 1
ATOM 2295 N N . ALA A 1 299 ? -1.652 3.121 -10.644 1.00 96.00 299 ALA A N 1
ATOM 2296 C CA . ALA A 1 299 ? -1.591 2.774 -12.065 1.00 96.00 299 ALA A CA 1
ATOM 2297 C C . ALA A 1 299 ? -0.675 3.734 -12.848 1.00 96.00 299 ALA A C 1
ATOM 2299 O O . ALA A 1 299 ? 0.188 3.282 -13.597 1.00 96.00 299 ALA A O 1
ATOM 2300 N N . CYS A 1 300 ? -0.800 5.051 -12.635 1.00 95.81 300 CYS A N 1
ATOM 2301 C CA . CYS A 1 300 ? 0.085 6.048 -13.249 1.00 95.81 300 CYS A CA 1
ATOM 2302 C C . CYS A 1 300 ? 1.549 5.873 -12.813 1.00 95.81 300 CYS A C 1
ATOM 2304 O O . CYS A 1 300 ? 2.457 5.989 -13.632 1.00 95.81 300 CYS A O 1
ATOM 2306 N N . GLN A 1 301 ? 1.780 5.556 -11.537 1.00 95.25 301 GLN A N 1
ATOM 2307 C CA . GLN A 1 301 ? 3.109 5.280 -10.992 1.00 95.25 301 GLN A CA 1
ATOM 2308 C C . GLN A 1 301 ? 3.737 4.034 -11.629 1.00 95.25 301 GLN A C 1
ATOM 2310 O O . GLN A 1 301 ? 4.881 4.071 -12.074 1.00 95.25 301 GLN A O 1
ATOM 2315 N N . SER A 1 302 ? 2.985 2.935 -11.718 1.00 92.19 302 SER A N 1
ATOM 2316 C CA . SER A 1 302 ? 3.435 1.704 -12.372 1.00 92.19 302 SER A CA 1
ATOM 2317 C C . SER A 1 302 ? 3.713 1.919 -13.859 1.00 92.19 302 SER A C 1
ATOM 2319 O O . SER A 1 302 ? 4.710 1.409 -14.364 1.00 92.19 302 SER A O 1
ATOM 2321 N N . ALA A 1 303 ? 2.884 2.710 -14.546 1.00 90.94 303 ALA A N 1
ATOM 2322 C CA . ALA A 1 303 ? 3.112 3.077 -15.939 1.00 90.94 303 ALA A CA 1
ATOM 2323 C C . ALA A 1 303 ? 4.413 3.878 -16.114 1.00 90.94 303 ALA A C 1
ATOM 2325 O O . ALA A 1 303 ? 5.193 3.562 -17.006 1.00 90.94 303 ALA A O 1
ATOM 2326 N N . PHE A 1 304 ? 4.684 4.858 -15.241 1.00 92.19 304 PHE A N 1
ATOM 2327 C CA . PHE A 1 304 ? 5.935 5.623 -15.268 1.00 92.19 304 PHE A CA 1
ATOM 2328 C C . PHE A 1 304 ? 7.163 4.714 -15.142 1.00 92.19 304 PHE A C 1
ATOM 2330 O O . PHE A 1 304 ? 8.049 4.759 -15.993 1.00 92.19 304 PHE A O 1
ATOM 2337 N N . PHE A 1 305 ? 7.212 3.873 -14.103 1.00 89.00 305 PHE A N 1
ATOM 2338 C CA . PHE A 1 305 ? 8.367 3.000 -13.881 1.00 89.00 305 PHE A CA 1
ATOM 2339 C C . PHE A 1 305 ? 8.542 1.979 -14.998 1.00 89.00 305 PHE A C 1
ATOM 2341 O O . PHE A 1 305 ? 9.670 1.683 -15.379 1.00 89.00 305 PHE A O 1
ATOM 2348 N N . TRP A 1 306 ? 7.446 1.460 -15.544 1.00 85.50 306 TRP A N 1
ATOM 2349 C CA . TRP A 1 306 ? 7.545 0.547 -16.667 1.00 85.50 306 TRP A CA 1
ATOM 2350 C C . TRP A 1 306 ? 8.138 1.214 -17.9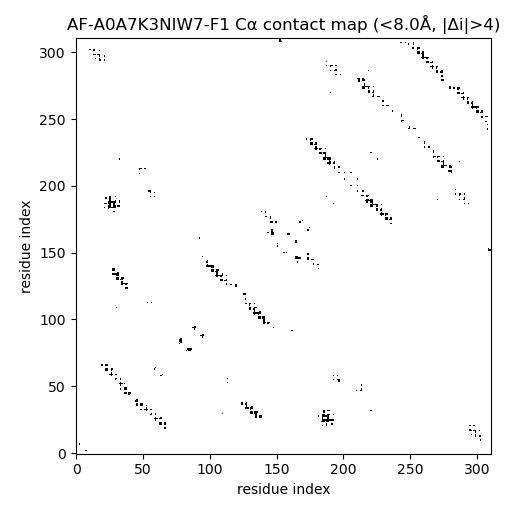03 1.00 85.50 306 TRP A C 1
ATOM 2352 O O . TRP A 1 306 ? 9.119 0.716 -18.442 1.00 85.50 306 TRP A O 1
ATOM 2362 N N . LEU A 1 307 ? 7.571 2.348 -18.323 1.00 86.25 307 LEU A N 1
ATOM 2363 C CA . LEU A 1 307 ? 8.036 3.079 -19.502 1.00 86.25 307 LEU A CA 1
ATOM 2364 C C . LEU A 1 307 ? 9.507 3.470 -19.377 1.00 86.25 307 LEU A C 1
ATOM 2366 O O . LEU A 1 307 ? 10.228 3.422 -20.360 1.00 86.25 307 LEU A O 1
ATOM 2370 N N . LEU A 1 308 ? 9.953 3.841 -18.175 1.00 86.38 308 LEU A N 1
ATOM 2371 C CA . LEU A 1 308 ? 11.330 4.270 -17.954 1.00 86.38 308 LEU A CA 1
ATOM 2372 C C . LEU A 1 308 ? 12.345 3.120 -18.035 1.00 86.38 308 LEU A C 1
ATOM 2374 O O . LEU A 1 308 ? 13.491 3.354 -18.408 1.00 86.38 308 LEU A O 1
ATOM 2378 N N . PHE A 1 309 ? 11.966 1.907 -17.623 1.00 81.50 309 PHE A N 1
ATOM 2379 C CA . PHE A 1 309 ? 12.901 0.780 -17.512 1.00 81.50 309 PHE A CA 1
ATOM 2380 C C . PHE A 1 309 ? 12.754 -0.274 -18.611 1.00 81.50 309 PHE A C 1
ATOM 2382 O O . PHE A 1 309 ? 13.682 -1.055 -18.814 1.00 81.50 309 PHE A O 1
ATOM 2389 N N . PHE A 1 310 ? 11.608 -0.317 -19.289 1.00 76.19 310 PHE A N 1
ATOM 2390 C CA . PHE A 1 310 ? 11.265 -1.361 -20.258 1.00 76.19 310 PHE A CA 1
ATOM 2391 C C . PHE A 1 310 ? 10.660 -0.826 -21.565 1.00 76.19 310 PHE A C 1
ATOM 2393 O O . PHE A 1 310 ? 10.379 -1.633 -22.451 1.00 76.19 310 PHE A O 1
ATOM 2400 N N . GLY A 1 311 ? 10.390 0.483 -21.659 1.00 69.88 311 GLY A N 1
ATOM 2401 C CA . GLY A 1 311 ? 9.795 1.128 -22.836 1.00 69.88 311 GLY A CA 1
ATOM 2402 C C . GLY A 1 311 ? 10.800 1.806 -23.754 1.00 69.88 311 GLY A C 1
ATOM 2403 O O . GLY A 1 311 ? 12.022 1.641 -23.554 1.00 69.88 311 GLY A O 1
#